Protein AF-A0A662VEW0-F1 (afdb_monomer_lite)

pLDDT: mean 84.04, std 13.25, range [38.0, 97.88]

Radius of gyration: 22.39 Å; chains: 1; bounding box: 62×32×68 Å

Foldseek 3Di:
DALVLLVLLLLLLVLLLVLLVLVLVLVVVLVVLVVVLVVVLVVQCVPVPPDLQSNLVSVLVSLCVSLVSVLVSLVSSLVSNLSNLVSVCVSPVVSVVLNVLSNPLSVVLSVLSVLLSVLLSQLSSQCSVLVPVVVPDDDDPVSVVVNCVSNVSNVSSVVSNLVSLVSVLVSLVSVLVVQCVLCVVLVQVLSNVLSVLLNVLSCCCSVVVVVPDPPPCVVVSVVSNSSSSVSNSVSSVSSSVSSNVCSVVVHD

Sequence (252 aa):
MDSSSSILLVNSLRNLRRAVLVELLAIPIIIVAVIVVMVALFFQLFTRGMNIDVLASSIMNMIIILGGLAIAILILYYIYMSKGWKGMCSERTEYCTVRTVFTYLMPIHIIFTILALIFISMGISQFIKELMPWLTKELSTEDIIKLFSKIAPLLTGAILLFIGAILGVIVEVFVFVGFYRISTLYNIDVLKVGAILKLITEFIGRGVGFIGAMQFASIGVAILYIVALILIYLGLGNSMKKAAEIGAAGGI

Structure (mmCIF, N/CA/C/O backbone):
data_AF-A0A662VEW0-F1
#
_entry.id   AF-A0A662VEW0-F1
#
loop_
_atom_site.group_PDB
_atom_site.id
_atom_site.type_symbol
_atom_site.label_atom_id
_atom_site.label_alt_id
_atom_site.label_comp_id
_atom_site.label_asym_id
_atom_site.label_entity_id
_atom_site.label_seq_id
_atom_site.pdbx_PDB_ins_code
_atom_site.Cartn_x
_atom_site.Cartn_y
_atom_site.Cartn_z
_atom_site.occupancy
_atom_site.B_iso_or_equiv
_atom_site.auth_seq_id
_atom_site.auth_comp_id
_atom_site.auth_asym_id
_atom_site.auth_atom_id
_atom_site.pdbx_PDB_model_num
ATOM 1 N N . MET A 1 1 ? -17.708 6.442 29.072 1.00 54.16 1 MET A N 1
ATOM 2 C CA . MET A 1 1 ? -17.044 6.900 27.818 1.00 54.16 1 MET A CA 1
ATOM 3 C C . MET A 1 1 ? -17.882 8.058 27.286 1.00 54.16 1 MET A C 1
ATOM 5 O O . MET A 1 1 ? -19.029 7.813 26.943 1.00 54.16 1 MET A O 1
ATOM 9 N N . ASP A 1 2 ? -17.386 9.299 27.284 1.00 55.09 2 ASP A N 1
ATOM 10 C CA . ASP A 1 2 ? -18.203 10.466 26.897 1.00 55.09 2 ASP A CA 1
ATOM 11 C C . ASP A 1 2 ? -18.569 10.454 25.405 1.00 55.09 2 ASP A C 1
ATOM 13 O O . ASP A 1 2 ? -17.834 9.916 24.573 1.00 55.09 2 ASP A O 1
ATOM 17 N N . SER A 1 3 ? -19.686 11.087 25.039 1.00 60.22 3 SER A N 1
ATOM 18 C CA . SER A 1 3 ? -20.200 11.139 23.659 1.00 60.22 3 SER A CA 1
ATOM 19 C C . SER A 1 3 ? -19.161 11.627 22.632 1.00 60.22 3 SER A C 1
ATOM 21 O O . SER A 1 3 ? -19.126 11.131 21.503 1.00 60.22 3 SER A O 1
ATOM 23 N N . SER A 1 4 ? -18.245 12.514 23.032 1.00 65.25 4 SER A N 1
ATOM 24 C CA . SER A 1 4 ? -17.120 13.006 22.224 1.00 65.25 4 SER A CA 1
ATOM 25 C C . SER A 1 4 ? -16.118 11.909 21.826 1.00 65.25 4 SER A C 1
ATOM 27 O O . SER A 1 4 ? -15.679 11.878 20.672 1.00 65.25 4 SER A O 1
ATOM 29 N N . SER A 1 5 ? -15.819 10.971 22.732 1.00 71.00 5 SER A N 1
ATOM 30 C CA . SER A 1 5 ? -14.916 9.831 22.490 1.00 71.00 5 SER A CA 1
ATOM 31 C C . SER A 1 5 ? -15.466 8.893 21.411 1.00 71.00 5 SER A C 1
ATOM 33 O O . SER A 1 5 ? -14.753 8.458 20.505 1.00 71.00 5 SER A O 1
ATOM 35 N N . SER A 1 6 ? -16.782 8.654 21.432 1.00 75.69 6 SER A N 1
ATOM 36 C CA . SER A 1 6 ? -17.450 7.781 20.464 1.00 75.69 6 SER A CA 1
ATOM 37 C C . SER A 1 6 ? -17.412 8.357 19.044 1.00 75.69 6 SER A C 1
ATOM 39 O O . SER A 1 6 ? -17.138 7.639 18.080 1.00 75.69 6 SER A O 1
ATOM 41 N N . ILE A 1 7 ? -17.588 9.677 18.910 1.00 83.69 7 ILE A N 1
ATOM 42 C CA . ILE A 1 7 ? -17.516 10.387 17.628 1.00 83.69 7 ILE A CA 1
ATOM 43 C C . ILE A 1 7 ? -16.100 10.302 17.053 1.00 83.69 7 ILE A C 1
ATOM 45 O O . ILE A 1 7 ? -15.922 10.051 15.855 1.00 83.69 7 ILE A O 1
ATOM 49 N N . LEU A 1 8 ? -15.081 10.487 17.895 1.00 86.56 8 LEU A N 1
ATOM 50 C CA . LEU A 1 8 ? -13.687 10.421 17.471 1.00 86.56 8 LEU A CA 1
ATOM 51 C C . LEU A 1 8 ? -13.312 9.009 17.005 1.00 86.56 8 LEU A C 1
ATOM 53 O O . LEU A 1 8 ? -12.684 8.849 15.953 1.00 86.56 8 LEU A O 1
ATOM 57 N N . LEU A 1 9 ? -13.776 7.982 17.714 1.00 88.81 9 LEU A N 1
ATOM 58 C CA . LEU A 1 9 ? -13.530 6.584 17.373 1.00 88.81 9 LEU A CA 1
ATOM 59 C C . LEU A 1 9 ? -14.217 6.189 16.052 1.00 88.81 9 LEU A C 1
ATOM 61 O O . LEU A 1 9 ? -13.577 5.632 15.156 1.00 88.81 9 LEU A O 1
ATOM 65 N N . VAL A 1 10 ? -15.480 6.576 15.850 1.00 92.06 10 VAL A N 1
ATOM 66 C CA . VAL A 1 10 ? -16.199 6.350 14.580 1.00 92.06 10 VAL A CA 1
ATOM 67 C C . VAL A 1 10 ? -15.507 7.053 13.408 1.00 92.06 10 VAL A C 1
ATOM 69 O O . VAL A 1 10 ? -15.364 6.466 12.332 1.00 92.06 10 VAL A O 1
ATOM 72 N N . ASN A 1 11 ? -15.038 8.289 13.595 1.00 94.00 11 ASN A N 1
ATOM 73 C CA . ASN A 1 11 ? -14.290 9.015 12.565 1.00 94.00 11 ASN A CA 1
ATOM 74 C C . ASN A 1 11 ? -12.935 8.360 12.256 1.00 94.00 11 ASN A C 1
ATOM 76 O O . ASN A 1 11 ? -12.516 8.319 11.097 1.00 94.00 11 ASN A O 1
ATOM 80 N N . SER A 1 12 ? -12.272 7.806 13.268 1.00 95.25 12 SER A N 1
ATOM 81 C CA . SER A 1 12 ? -11.010 7.074 13.120 1.00 95.25 12 SER A CA 1
ATOM 82 C C . SER A 1 12 ? -11.197 5.810 12.287 1.00 95.25 12 SER A C 1
ATOM 84 O O . SER A 1 12 ? -10.523 5.630 11.271 1.00 95.25 12 SER A O 1
ATOM 86 N N . LEU A 1 13 ? -12.191 4.991 12.637 1.00 96.38 13 LEU A N 1
ATOM 87 C CA . LEU A 1 13 ? -12.564 3.794 11.883 1.00 96.38 13 LEU A CA 1
ATOM 88 C C . LEU A 1 13 ? -13.011 4.131 10.454 1.00 96.38 13 LEU A C 1
ATOM 90 O O . LEU A 1 13 ? -12.663 3.422 9.511 1.00 96.38 13 LEU A O 1
ATOM 94 N N . ARG A 1 14 ? -13.719 5.251 10.261 1.00 97.38 14 ARG A N 1
ATOM 95 C CA . ARG A 1 14 ? -14.094 5.751 8.930 1.00 97.38 14 ARG A CA 1
ATOM 96 C C . ARG A 1 14 ? -12.869 6.080 8.079 1.00 97.38 14 ARG A C 1
ATOM 98 O O . ARG A 1 14 ? -12.868 5.771 6.890 1.00 97.38 14 ARG A O 1
ATOM 105 N N . ASN A 1 15 ? -11.840 6.696 8.658 1.00 97.50 15 ASN A N 1
ATOM 106 C CA . ASN A 1 15 ? -10.597 6.988 7.944 1.00 97.50 15 ASN A CA 1
ATOM 107 C C . ASN A 1 15 ? -9.836 5.706 7.586 1.00 97.50 15 ASN A C 1
ATOM 109 O O . ASN A 1 15 ? -9.429 5.569 6.437 1.00 97.50 15 ASN A O 1
ATOM 113 N N . LEU A 1 16 ? -9.740 4.734 8.501 1.00 97.31 16 LEU A N 1
ATOM 114 C CA . LEU A 1 16 ? -9.168 3.415 8.189 1.00 97.31 16 LEU A CA 1
ATOM 115 C C . LEU A 1 16 ? -9.938 2.727 7.053 1.00 97.31 16 LEU A C 1
ATOM 117 O O . LEU A 1 16 ? -9.347 2.219 6.106 1.00 97.31 16 LEU A O 1
ATOM 121 N N . ARG A 1 17 ? -11.273 2.790 7.082 1.00 97.44 17 ARG A N 1
ATOM 122 C CA . ARG A 1 17 ? -12.124 2.225 6.028 1.00 97.44 17 ARG A CA 1
ATOM 123 C C . ARG A 1 17 ? -11.916 2.918 4.678 1.00 97.44 17 ARG A C 1
ATOM 125 O O . ARG A 1 17 ? -11.932 2.254 3.646 1.00 97.44 17 ARG A O 1
ATOM 132 N N . ARG A 1 18 ? -11.708 4.239 4.668 1.00 97.75 18 ARG A N 1
ATOM 133 C CA . ARG A 1 18 ? -11.358 4.997 3.454 1.00 97.75 18 ARG A CA 1
ATOM 134 C C . ARG A 1 18 ? -9.985 4.610 2.916 1.00 97.75 18 ARG A C 1
ATOM 136 O O . ARG A 1 18 ? -9.852 4.502 1.706 1.00 97.75 18 ARG A O 1
ATOM 143 N N . ALA A 1 19 ? -9.002 4.363 3.779 1.00 96.56 19 ALA A N 1
ATOM 144 C CA . ALA A 1 19 ? -7.696 3.880 3.340 1.00 96.56 19 ALA A CA 1
ATOM 145 C C . ALA A 1 19 ? -7.798 2.526 2.626 1.00 96.56 19 ALA A C 1
ATOM 147 O O . ALA A 1 19 ? -7.299 2.384 1.515 1.00 96.56 19 ALA A O 1
ATOM 148 N N . VAL A 1 20 ? -8.523 1.573 3.217 1.00 96.56 20 VAL A N 1
ATOM 149 C CA . VAL A 1 20 ? -8.762 0.252 2.609 1.00 96.56 20 VAL A CA 1
ATOM 150 C C . VAL A 1 20 ? -9.522 0.380 1.287 1.00 96.56 20 VAL A C 1
ATOM 152 O O . VAL A 1 20 ? -9.243 -0.343 0.340 1.00 96.56 20 VAL A O 1
ATOM 155 N N . LEU A 1 21 ? -10.453 1.336 1.180 1.00 96.38 21 LEU A N 1
ATOM 156 C CA . LEU A 1 21 ? -11.132 1.625 -0.085 1.00 96.38 21 LEU A CA 1
ATOM 157 C C . LEU A 1 21 ? -10.174 2.173 -1.152 1.00 96.38 21 LEU A C 1
ATOM 159 O O . LEU A 1 21 ? -10.289 1.786 -2.308 1.00 96.38 21 LEU A O 1
ATOM 163 N N . VAL A 1 22 ? -9.240 3.056 -0.783 1.00 95.44 22 VAL A N 1
ATOM 164 C CA . VAL A 1 22 ? -8.199 3.550 -1.703 1.00 95.44 22 VAL A CA 1
ATOM 165 C C . VAL A 1 22 ? -7.350 2.387 -2.216 1.00 95.44 22 VAL A C 1
ATOM 167 O O . VAL A 1 22 ? -7.128 2.289 -3.418 1.00 95.44 22 VAL A O 1
ATOM 170 N N . GLU A 1 23 ? -6.935 1.483 -1.329 1.00 91.62 23 GLU A N 1
ATOM 171 C CA . GLU A 1 23 ? -6.165 0.281 -1.675 1.00 91.62 23 GLU A CA 1
ATOM 172 C C . GLU A 1 23 ? -6.964 -0.668 -2.590 1.00 91.62 23 GLU A C 1
ATOM 174 O O . GLU A 1 23 ? -6.451 -1.142 -3.600 1.00 91.62 23 GLU A O 1
ATOM 179 N N . LEU A 1 24 ? -8.256 -0.867 -2.312 1.00 91.75 24 LEU A N 1
ATOM 180 C CA . LEU A 1 24 ? -9.150 -1.682 -3.139 1.00 91.75 24 LEU A CA 1
ATOM 181 C C . LEU A 1 24 ? -9.355 -1.086 -4.540 1.00 91.75 24 LEU A C 1
ATOM 183 O O . LEU A 1 24 ? -9.330 -1.813 -5.531 1.00 91.75 24 LEU A O 1
ATOM 187 N N . LEU A 1 25 ? -9.548 0.234 -4.635 1.00 90.94 25 LEU A N 1
ATOM 188 C CA . LEU A 1 25 ? -9.721 0.941 -5.908 1.00 90.94 25 LEU A CA 1
ATOM 189 C C . LEU A 1 25 ? -8.415 1.057 -6.701 1.00 90.94 25 LEU A C 1
ATOM 191 O O . LEU A 1 25 ? -8.462 1.191 -7.923 1.00 90.94 25 LEU A O 1
ATOM 195 N N . ALA A 1 26 ? -7.258 0.966 -6.042 1.00 86.56 26 ALA A N 1
ATOM 196 C CA . ALA A 1 26 ? -5.962 0.985 -6.709 1.00 86.56 26 ALA A CA 1
ATOM 197 C C . ALA A 1 26 ? -5.836 -0.129 -7.752 1.00 86.56 26 ALA A C 1
ATOM 199 O O . ALA A 1 26 ? -5.284 0.095 -8.823 1.00 86.56 26 ALA A O 1
ATOM 200 N N . ILE A 1 27 ? -6.389 -1.310 -7.467 1.00 84.62 27 ILE A N 1
ATOM 201 C CA . ILE A 1 27 ? -6.287 -2.492 -8.328 1.00 84.62 27 ILE A CA 1
ATOM 202 C C . ILE A 1 27 ? -6.907 -2.239 -9.715 1.00 84.62 27 ILE A C 1
ATOM 204 O O . ILE A 1 27 ? -6.170 -2.302 -10.702 1.00 84.62 27 ILE A O 1
ATOM 208 N N . PRO A 1 28 ? -8.209 -1.904 -9.848 1.00 83.62 28 PRO A N 1
ATOM 209 C CA . PRO A 1 28 ? -8.792 -1.611 -11.155 1.00 83.62 28 PRO A CA 1
ATOM 210 C C . PRO A 1 28 ? -8.170 -0.372 -11.812 1.00 83.62 28 PRO A C 1
ATOM 212 O O . PRO A 1 28 ? -7.989 -0.371 -13.026 1.00 83.62 28 PRO A O 1
ATOM 215 N N . ILE A 1 29 ? -7.790 0.653 -11.037 1.00 84.56 29 ILE A N 1
ATOM 216 C CA . ILE A 1 29 ? -7.127 1.855 -11.570 1.00 84.56 29 ILE A CA 1
ATOM 217 C C . ILE A 1 29 ? -5.795 1.495 -12.243 1.00 84.56 29 ILE A C 1
ATOM 219 O O . ILE A 1 29 ? -5.538 1.928 -13.365 1.00 84.56 29 ILE A O 1
ATOM 223 N N . ILE A 1 30 ? -4.966 0.675 -11.591 1.00 79.50 30 ILE A N 1
ATOM 224 C CA . ILE A 1 30 ? -3.675 0.233 -12.128 1.00 79.50 30 ILE A CA 1
ATOM 225 C C . ILE A 1 30 ? -3.881 -0.669 -13.347 1.00 79.50 30 ILE A C 1
ATOM 227 O O . ILE A 1 30 ? -3.180 -0.490 -14.338 1.00 79.50 30 ILE A O 1
ATOM 231 N N . ILE A 1 31 ? -4.854 -1.588 -13.324 1.00 83.38 31 ILE A N 1
ATOM 232 C CA . ILE A 1 31 ? -5.163 -2.446 -14.482 1.00 83.38 31 ILE A CA 1
ATOM 233 C C . ILE A 1 31 ? -5.529 -1.593 -15.701 1.00 83.38 31 ILE A C 1
ATOM 235 O O . ILE A 1 31 ? -4.957 -1.779 -16.775 1.00 83.38 31 ILE A O 1
ATOM 239 N N . VAL A 1 32 ? -6.435 -0.624 -15.537 1.00 84.25 32 VAL A N 1
ATOM 240 C CA . VAL A 1 32 ? -6.825 0.286 -16.623 1.00 84.25 32 VAL A CA 1
ATOM 241 C C . VAL A 1 32 ? -5.628 1.105 -17.098 1.00 84.25 32 VAL A C 1
ATOM 243 O O . VAL A 1 32 ? -5.408 1.206 -18.303 1.00 84.25 32 VAL A O 1
ATOM 246 N N . ALA A 1 33 ? -4.817 1.639 -16.182 1.00 84.25 33 ALA A N 1
ATOM 247 C CA . ALA A 1 33 ? -3.622 2.395 -16.539 1.00 84.25 33 ALA A CA 1
ATOM 248 C C . ALA A 1 33 ? -2.627 1.547 -17.347 1.00 84.25 33 ALA A C 1
ATOM 250 O O . ALA A 1 33 ? -2.121 2.010 -18.366 1.00 84.25 33 ALA A O 1
ATOM 251 N N . VAL A 1 34 ? -2.389 0.293 -16.950 1.00 80.38 34 VAL A N 1
ATOM 252 C CA . VAL A 1 34 ? -1.528 -0.639 -17.692 1.00 80.38 34 VAL A CA 1
ATOM 253 C C . VAL A 1 34 ? -2.089 -0.900 -19.087 1.00 80.38 34 VAL A C 1
ATOM 255 O O . VAL A 1 34 ? -1.337 -0.805 -20.050 1.00 80.38 34 VAL A O 1
ATOM 258 N N . ILE A 1 35 ? -3.391 -1.171 -19.226 1.00 84.00 35 ILE A N 1
ATOM 259 C CA . ILE A 1 35 ? -4.024 -1.390 -20.538 1.00 84.00 35 ILE A CA 1
ATOM 260 C C . ILE A 1 35 ? -3.857 -0.155 -21.430 1.00 84.00 35 ILE A C 1
ATOM 262 O O . ILE A 1 35 ? -3.404 -0.280 -22.566 1.00 84.00 35 ILE A O 1
ATOM 266 N N . VAL A 1 36 ? -4.171 1.038 -20.915 1.00 84.75 36 VAL A N 1
ATOM 267 C CA . VAL A 1 36 ? -4.042 2.301 -21.659 1.00 84.75 36 VAL A CA 1
ATOM 268 C C . VAL A 1 36 ? -2.601 2.522 -22.106 1.00 84.75 36 VAL A C 1
ATOM 270 O O . VAL A 1 36 ? -2.365 2.854 -23.266 1.00 84.75 36 VAL A O 1
ATOM 273 N N . VAL A 1 37 ? -1.632 2.298 -21.216 1.00 82.69 37 VAL A N 1
ATOM 274 C CA . VAL A 1 37 ? -0.216 2.462 -21.547 1.00 82.69 37 VAL A CA 1
ATOM 275 C C . VAL A 1 37 ? 0.241 1.420 -22.568 1.00 82.69 37 VAL A C 1
ATOM 277 O O . VAL A 1 37 ? 0.905 1.789 -23.529 1.00 82.69 37 VAL A O 1
ATOM 280 N N . MET A 1 38 ? -0.154 0.152 -22.442 1.00 82.38 38 MET A N 1
ATOM 281 C CA . MET A 1 38 ? 0.190 -0.891 -23.419 1.00 82.38 38 MET A CA 1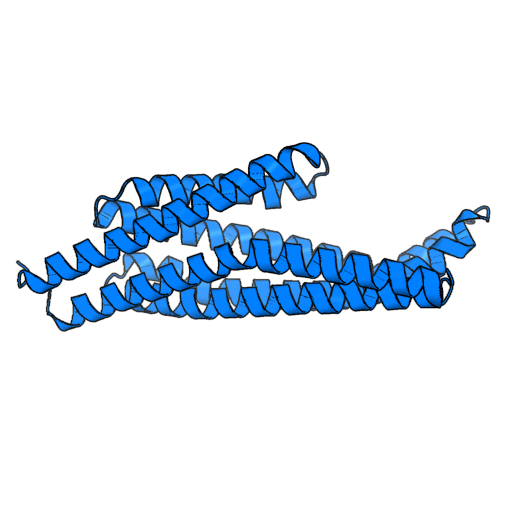
ATOM 282 C C . MET A 1 38 ? -0.389 -0.599 -24.807 1.00 82.38 38 MET A C 1
ATOM 284 O O . MET A 1 38 ? 0.305 -0.749 -25.811 1.00 82.38 38 MET A O 1
ATOM 288 N N . VAL A 1 39 ? -1.636 -0.129 -24.876 1.00 86.12 39 VAL A N 1
ATOM 289 C CA . VAL A 1 39 ? -2.263 0.289 -26.137 1.00 86.12 39 VAL A CA 1
ATOM 290 C C . VAL A 1 39 ? -1.529 1.496 -26.725 1.00 86.12 39 VAL A C 1
ATOM 292 O O . VAL A 1 39 ? -1.212 1.499 -27.914 1.00 86.12 39 VAL A O 1
ATOM 295 N N . ALA A 1 40 ? -1.192 2.495 -25.904 1.00 82.94 40 ALA A N 1
ATOM 296 C CA . ALA A 1 40 ? -0.423 3.658 -26.343 1.00 82.94 40 ALA A CA 1
ATOM 297 C C . ALA A 1 40 ? 0.967 3.265 -26.874 1.00 82.94 40 ALA A C 1
ATOM 299 O O . ALA A 1 40 ? 1.376 3.755 -27.925 1.00 82.94 40 ALA A O 1
ATOM 300 N N . LEU A 1 41 ? 1.658 2.337 -26.202 1.00 81.62 41 LEU A N 1
ATOM 301 C CA . LEU A 1 41 ? 2.932 1.777 -26.653 1.00 81.62 41 LEU A CA 1
ATOM 302 C C . LEU A 1 41 ? 2.794 1.083 -28.009 1.00 81.62 41 LEU A C 1
ATOM 304 O O . LEU A 1 41 ? 3.593 1.341 -28.907 1.00 81.62 41 LEU A O 1
ATOM 308 N N . PHE A 1 42 ? 1.768 0.247 -28.179 1.00 82.25 42 PHE A N 1
ATOM 309 C CA . PHE A 1 42 ? 1.502 -0.435 -29.442 1.00 82.25 42 PHE A CA 1
ATOM 310 C C . PHE A 1 42 ? 1.303 0.562 -30.594 1.00 82.25 42 PHE A C 1
ATOM 312 O O . PHE A 1 42 ? 1.982 0.465 -31.617 1.00 82.25 42 PHE A O 1
ATOM 319 N N . PHE A 1 43 ? 0.448 1.575 -30.412 1.00 81.69 43 PHE A N 1
ATOM 320 C CA . PHE A 1 43 ? 0.238 2.618 -31.422 1.00 81.69 43 PHE A CA 1
ATOM 321 C C . PHE A 1 43 ? 1.501 3.439 -31.691 1.00 81.69 43 PHE A C 1
ATOM 323 O O . PHE A 1 43 ? 1.783 3.774 -32.842 1.00 81.69 43 PHE A O 1
ATOM 330 N N . GLN A 1 44 ? 2.282 3.760 -30.661 1.00 79.81 44 GLN A N 1
ATOM 331 C CA . GLN A 1 44 ? 3.514 4.530 -30.812 1.00 79.81 44 GLN A CA 1
ATOM 332 C C . GLN A 1 44 ? 4.575 3.756 -31.606 1.00 79.81 44 GLN A C 1
ATOM 334 O O . GLN A 1 44 ? 5.208 4.335 -32.488 1.00 79.81 44 GLN A O 1
ATOM 339 N N . LEU A 1 45 ? 4.732 2.455 -31.347 1.00 79.25 45 LEU A N 1
ATOM 340 C CA . LEU A 1 45 ? 5.649 1.586 -32.092 1.00 79.25 45 LEU A CA 1
ATOM 341 C C . LEU A 1 45 ? 5.174 1.344 -33.531 1.00 79.25 45 LEU A C 1
ATOM 343 O O . LEU A 1 45 ? 5.994 1.320 -34.446 1.00 79.25 45 LEU A O 1
ATOM 347 N N . PHE A 1 46 ? 3.861 1.226 -33.747 1.00 80.62 46 PHE A N 1
ATOM 348 C CA . PHE A 1 46 ? 3.280 1.065 -35.080 1.00 80.62 46 PHE A CA 1
ATOM 349 C C . PHE A 1 46 ? 3.421 2.330 -35.943 1.00 80.62 46 PHE A C 1
ATOM 351 O O . PHE A 1 46 ? 3.748 2.244 -37.122 1.00 80.62 46 PHE A O 1
ATOM 358 N N . THR A 1 47 ? 3.209 3.516 -35.362 1.00 79.06 47 THR A N 1
ATOM 359 C CA . THR A 1 47 ? 3.212 4.795 -36.101 1.00 79.06 47 THR A CA 1
ATOM 360 C C . THR A 1 47 ? 4.601 5.394 -36.302 1.00 79.06 47 THR A C 1
ATOM 362 O O . THR A 1 47 ? 4.852 6.002 -37.339 1.00 79.06 47 THR A O 1
ATOM 365 N N . ARG A 1 48 ? 5.509 5.255 -35.327 1.00 74.75 48 ARG A N 1
ATOM 366 C CA . ARG A 1 48 ? 6.864 5.842 -35.380 1.00 74.75 48 ARG A CA 1
ATOM 367 C C . ARG A 1 48 ? 7.952 4.839 -35.776 1.00 74.75 48 ARG A C 1
ATOM 369 O O . ARG A 1 48 ? 9.110 5.231 -35.902 1.00 74.75 48 ARG A O 1
ATOM 376 N N . GLY A 1 49 ? 7.585 3.572 -35.974 1.00 71.50 49 GLY A N 1
ATOM 377 C CA . GLY A 1 49 ? 8.511 2.466 -36.203 1.00 71.50 49 GLY A CA 1
ATOM 378 C C . GLY A 1 49 ? 9.233 2.014 -34.927 1.00 71.50 49 GLY A C 1
ATOM 379 O O . GLY A 1 49 ? 9.343 2.750 -33.943 1.00 71.50 49 GLY A O 1
ATOM 380 N N . MET A 1 50 ? 9.760 0.786 -34.939 1.00 70.62 50 MET A N 1
ATOM 381 C CA . MET A 1 50 ? 10.578 0.251 -33.843 1.00 70.62 50 MET A CA 1
ATOM 382 C C . MET A 1 50 ? 12.004 0.816 -33.893 1.00 70.62 50 MET A C 1
ATOM 384 O O . MET A 1 50 ? 12.948 0.129 -34.273 1.00 70.62 50 MET A O 1
ATOM 388 N N . ASN A 1 51 ? 12.169 2.081 -33.513 1.00 80.88 51 ASN A N 1
ATOM 389 C CA . ASN A 1 51 ? 13.484 2.641 -33.210 1.00 80.88 51 ASN A CA 1
ATOM 390 C C . ASN A 1 51 ? 13.806 2.420 -31.719 1.00 80.88 51 ASN A C 1
ATOM 392 O O . ASN A 1 51 ? 12.955 2.641 -30.856 1.00 80.88 51 ASN A O 1
ATOM 396 N N . ILE A 1 52 ? 15.044 2.020 -31.421 1.00 75.00 52 ILE A N 1
ATOM 397 C CA . ILE A 1 52 ? 15.606 1.847 -30.073 1.00 75.00 52 ILE A CA 1
ATOM 398 C C . ILE A 1 52 ? 15.356 3.071 -29.186 1.00 75.00 52 ILE A C 1
ATOM 400 O O . ILE A 1 52 ? 14.940 2.919 -28.038 1.00 75.00 52 ILE A O 1
ATOM 404 N N . ASP A 1 53 ? 15.546 4.282 -29.715 1.00 79.56 53 ASP A N 1
ATOM 405 C CA . ASP A 1 53 ? 15.323 5.517 -28.957 1.00 79.56 53 ASP A CA 1
ATOM 406 C C . ASP A 1 53 ? 13.841 5.741 -28.636 1.00 79.56 53 ASP A C 1
ATOM 408 O O . ASP A 1 53 ? 13.494 6.174 -27.533 1.00 79.56 53 ASP A O 1
ATOM 412 N N . VAL A 1 54 ? 12.954 5.396 -29.577 1.00 80.25 54 VAL A N 1
ATOM 413 C CA . VAL A 1 54 ? 11.501 5.471 -29.378 1.00 80.25 54 VAL A CA 1
ATOM 414 C C . VAL A 1 54 ? 11.074 4.447 -28.332 1.00 80.25 54 VAL A C 1
ATOM 416 O O . VAL A 1 54 ? 10.333 4.802 -27.418 1.00 80.25 54 VAL A O 1
ATOM 419 N N . LEU A 1 55 ? 11.574 3.211 -28.394 1.00 77.94 55 LEU A N 1
ATOM 420 C CA . LEU A 1 55 ? 11.265 2.170 -27.414 1.00 77.94 55 LEU A CA 1
ATOM 421 C C . LEU A 1 55 ? 11.763 2.545 -26.008 1.00 77.94 55 LEU A C 1
ATOM 423 O O . LEU A 1 55 ? 10.988 2.480 -25.053 1.00 77.94 55 LEU A O 1
ATOM 427 N N . ALA A 1 56 ? 13.014 3.001 -25.881 1.00 77.56 56 ALA A N 1
ATOM 428 C CA . ALA A 1 56 ? 13.603 3.410 -24.606 1.00 77.56 56 ALA A CA 1
ATOM 429 C C . ALA A 1 56 ? 12.834 4.572 -23.959 1.00 77.56 56 ALA A C 1
ATOM 431 O O . ALA A 1 56 ? 12.479 4.507 -22.781 1.00 77.56 56 ALA A O 1
ATOM 432 N N . SER A 1 57 ? 12.513 5.611 -24.740 1.00 81.44 57 SER A N 1
ATOM 433 C CA . SER A 1 57 ? 11.714 6.744 -24.262 1.00 81.44 57 SER A CA 1
ATOM 434 C C . SER A 1 57 ? 10.310 6.312 -23.828 1.00 81.44 57 SER A C 1
ATOM 436 O O . SER A 1 57 ? 9.812 6.771 -22.800 1.00 81.44 57 SER A O 1
ATOM 438 N N . SER A 1 58 ? 9.683 5.400 -24.571 1.00 81.88 58 SER A N 1
ATOM 439 C CA . SER A 1 58 ? 8.314 4.966 -24.288 1.00 81.88 58 SER A CA 1
ATOM 440 C C . SER A 1 58 ? 8.225 4.110 -23.022 1.00 81.88 58 SER A C 1
ATOM 442 O O . SER A 1 58 ? 7.339 4.325 -22.197 1.00 81.88 58 SER A O 1
ATOM 444 N N . ILE A 1 59 ? 9.179 3.194 -22.817 1.00 80.69 59 ILE A N 1
ATOM 445 C CA . ILE A 1 59 ? 9.263 2.388 -21.591 1.00 80.69 59 ILE A CA 1
ATOM 446 C C . ILE A 1 59 ? 9.556 3.282 -20.378 1.00 80.69 59 ILE A C 1
ATOM 448 O O . ILE A 1 59 ? 8.921 3.128 -19.335 1.00 80.69 59 ILE A O 1
ATOM 452 N N . MET A 1 60 ? 10.456 4.262 -20.510 1.00 83.06 60 MET A N 1
ATOM 453 C CA . MET A 1 60 ? 10.727 5.227 -19.439 1.00 83.06 60 MET A CA 1
ATOM 454 C C . MET A 1 60 ? 9.464 6.014 -19.056 1.00 83.06 60 MET A C 1
ATOM 456 O O . MET A 1 60 ? 9.131 6.112 -17.876 1.00 83.06 60 MET A O 1
ATOM 460 N N . ASN A 1 61 ? 8.716 6.514 -20.044 1.00 82.69 61 ASN A N 1
ATOM 461 C CA . ASN A 1 61 ? 7.460 7.227 -19.802 1.00 82.69 61 ASN A CA 1
ATOM 462 C C . ASN A 1 61 ? 6.414 6.337 -19.118 1.00 82.69 61 ASN A C 1
ATOM 464 O O . ASN A 1 61 ? 5.736 6.791 -18.200 1.00 82.69 61 ASN A O 1
ATOM 468 N N . MET A 1 62 ? 6.313 5.065 -19.515 1.00 82.81 62 MET A N 1
ATOM 469 C CA . MET A 1 62 ? 5.438 4.090 -18.860 1.00 82.81 62 MET A CA 1
ATOM 470 C C . MET A 1 62 ? 5.774 3.939 -17.374 1.00 82.81 62 MET A C 1
ATOM 472 O O . MET A 1 62 ? 4.873 4.004 -16.537 1.00 82.81 62 MET A O 1
ATOM 476 N N . ILE A 1 63 ? 7.055 3.766 -17.039 1.00 82.81 63 ILE A N 1
ATOM 477 C CA . ILE A 1 63 ? 7.503 3.610 -15.649 1.00 82.81 63 ILE A CA 1
ATOM 478 C C . ILE A 1 63 ? 7.176 4.863 -14.840 1.00 82.81 63 ILE A C 1
ATOM 480 O O . ILE A 1 63 ? 6.661 4.751 -13.731 1.00 82.81 63 ILE A O 1
ATOM 484 N N . ILE A 1 64 ? 7.417 6.051 -15.398 1.00 84.75 64 ILE A N 1
ATOM 485 C CA . ILE A 1 64 ? 7.134 7.320 -14.721 1.00 84.75 64 ILE A CA 1
ATOM 486 C C . ILE A 1 64 ? 5.631 7.490 -14.478 1.00 84.75 64 ILE A C 1
ATOM 488 O O . ILE A 1 64 ? 5.234 7.839 -13.368 1.00 84.75 64 ILE A O 1
ATOM 492 N N . ILE A 1 65 ? 4.785 7.222 -15.478 1.00 85.62 65 ILE A N 1
ATOM 493 C CA . ILE A 1 65 ? 3.327 7.381 -15.361 1.00 85.62 65 ILE A CA 1
ATOM 494 C C . ILE A 1 65 ? 2.753 6.378 -14.355 1.00 85.62 65 ILE A C 1
ATOM 496 O O . ILE A 1 65 ? 2.056 6.775 -13.419 1.00 85.62 65 ILE A O 1
ATOM 500 N N . LEU A 1 66 ? 3.057 5.086 -14.516 1.00 85.94 66 LEU A N 1
ATOM 501 C CA . LEU A 1 66 ? 2.545 4.040 -13.625 1.00 85.94 66 LEU A CA 1
ATOM 502 C C . LEU A 1 66 ? 3.109 4.185 -12.210 1.00 85.94 66 LEU A C 1
ATOM 504 O O . LEU A 1 66 ? 2.373 4.053 -11.233 1.00 85.94 66 LEU A O 1
ATOM 508 N N . GLY A 1 67 ? 4.395 4.514 -12.096 1.00 85.69 67 GLY A N 1
ATOM 509 C CA . GLY A 1 67 ? 5.058 4.778 -10.828 1.00 85.69 67 GLY A CA 1
ATOM 510 C C . GLY A 1 67 ? 4.488 5.991 -10.106 1.00 85.69 67 GLY A C 1
ATOM 511 O O . GLY A 1 67 ? 4.167 5.905 -8.924 1.00 85.69 67 GLY A O 1
ATOM 512 N N . GLY A 1 68 ? 4.300 7.104 -10.818 1.00 87.94 68 GLY A N 1
ATOM 513 C CA . GLY A 1 68 ? 3.693 8.318 -10.277 1.00 87.94 68 GLY A CA 1
ATOM 514 C C . GLY A 1 68 ? 2.268 8.082 -9.776 1.00 87.94 68 GLY A C 1
ATOM 515 O O . GLY A 1 68 ? 1.923 8.515 -8.676 1.00 87.94 68 GLY A O 1
ATOM 516 N N . LEU A 1 69 ? 1.462 7.327 -10.530 1.00 90.12 69 LEU A N 1
ATOM 517 C CA . LEU A 1 69 ? 0.119 6.921 -10.113 1.00 90.12 69 LEU A CA 1
ATOM 518 C C . LEU A 1 69 ? 0.152 6.044 -8.851 1.00 90.12 69 LEU A C 1
ATOM 520 O O . LEU A 1 69 ? -0.599 6.299 -7.908 1.00 90.12 69 LEU A O 1
ATOM 524 N N . ALA A 1 70 ? 1.046 5.053 -8.803 1.00 87.06 70 ALA A N 1
ATOM 525 C CA . ALA A 1 70 ? 1.217 4.196 -7.633 1.00 87.06 70 ALA A CA 1
ATOM 526 C C . ALA A 1 70 ? 1.631 5.004 -6.390 1.00 87.06 70 ALA A C 1
ATOM 528 O O . ALA A 1 70 ? 1.056 4.818 -5.318 1.00 87.06 70 ALA A O 1
ATOM 529 N N . ILE A 1 71 ? 2.562 5.956 -6.533 1.00 90.94 71 ILE A N 1
ATOM 530 C CA . ILE A 1 71 ? 2.991 6.856 -5.451 1.00 90.94 71 ILE A CA 1
ATOM 531 C C . ILE A 1 71 ? 1.828 7.735 -4.973 1.00 90.94 71 ILE A C 1
ATOM 533 O O . ILE A 1 71 ? 1.631 7.880 -3.767 1.00 90.94 71 ILE A O 1
ATOM 537 N N . ALA A 1 72 ? 1.026 8.294 -5.883 1.00 92.31 72 ALA A N 1
ATOM 538 C CA . ALA A 1 72 ? -0.125 9.118 -5.516 1.00 92.31 72 ALA A CA 1
ATOM 539 C C . ALA A 1 72 ? -1.156 8.330 -4.688 1.00 92.31 72 ALA A C 1
ATOM 541 O O . ALA A 1 72 ? -1.619 8.805 -3.647 1.00 92.31 72 ALA A O 1
ATOM 542 N N . ILE A 1 73 ? -1.466 7.099 -5.105 1.00 92.38 73 ILE A N 1
ATOM 543 C CA . ILE A 1 73 ? -2.339 6.181 -4.360 1.00 92.38 73 ILE A CA 1
ATOM 544 C C . ILE A 1 73 ? -1.735 5.861 -2.985 1.00 92.38 73 ILE A C 1
ATOM 546 O O . ILE A 1 73 ? -2.439 5.917 -1.976 1.00 92.38 73 ILE A O 1
ATOM 550 N N . LEU A 1 74 ? -0.431 5.581 -2.927 1.00 91.25 74 LEU A N 1
ATOM 551 C CA . LEU A 1 74 ? 0.285 5.261 -1.692 1.00 91.25 74 LEU A CA 1
ATOM 552 C C . LEU A 1 74 ? 0.264 6.426 -0.689 1.00 91.25 74 LEU A C 1
ATOM 554 O O . LEU A 1 74 ? 0.066 6.215 0.508 1.00 91.25 74 LEU A O 1
ATOM 558 N N . ILE A 1 75 ? 0.399 7.664 -1.173 1.00 94.75 75 ILE A N 1
ATOM 559 C CA . ILE A 1 75 ? 0.281 8.882 -0.360 1.00 94.75 75 ILE A CA 1
ATOM 560 C C . ILE A 1 75 ? -1.149 9.046 0.167 1.00 94.75 75 ILE A C 1
ATOM 562 O O . ILE A 1 75 ? -1.337 9.336 1.350 1.00 94.75 75 ILE A O 1
ATOM 566 N N . LEU A 1 76 ? -2.170 8.836 -0.672 1.00 95.81 76 LEU A N 1
ATOM 567 C CA . LEU A 1 76 ? -3.569 8.891 -0.235 1.00 95.81 76 LEU A CA 1
ATOM 568 C C . LEU A 1 76 ? -3.862 7.839 0.842 1.00 95.81 76 LEU A C 1
ATOM 570 O O . LEU A 1 76 ? -4.465 8.166 1.869 1.00 95.81 76 LEU A O 1
ATOM 574 N N . TYR A 1 77 ? -3.388 6.607 0.646 1.00 94.75 77 TYR A N 1
ATOM 575 C CA . TYR A 1 77 ? -3.462 5.541 1.644 1.00 94.75 77 TYR A CA 1
ATOM 576 C C . TYR A 1 77 ? -2.785 5.960 2.955 1.00 94.75 77 TYR A C 1
ATOM 578 O O . TYR A 1 77 ? -3.406 5.889 4.018 1.00 94.75 77 TYR A O 1
ATOM 586 N N . TYR A 1 78 ? -1.563 6.500 2.880 1.00 95.69 78 TYR A N 1
ATOM 587 C CA . TYR A 1 78 ? -0.830 7.003 4.041 1.00 95.69 78 TYR A CA 1
ATOM 588 C C . TYR A 1 78 ? -1.619 8.067 4.819 1.00 95.69 78 TYR A C 1
ATOM 590 O O . TYR A 1 78 ? -1.740 7.972 6.042 1.00 95.69 78 TYR A O 1
ATOM 598 N N . ILE A 1 79 ? -2.204 9.052 4.129 1.00 96.00 79 ILE A N 1
ATOM 599 C CA . ILE A 1 79 ? -2.973 10.133 4.762 1.00 96.00 79 ILE A CA 1
ATOM 600 C C . ILE A 1 79 ? -4.159 9.569 5.553 1.00 96.00 79 ILE A C 1
ATOM 602 O O . ILE A 1 79 ? -4.376 9.957 6.706 1.00 96.00 79 ILE A O 1
ATOM 606 N N . TYR A 1 80 ? -4.940 8.669 4.951 1.00 97.19 80 TYR A N 1
ATOM 607 C CA . TYR A 1 80 ? -6.123 8.108 5.603 1.00 97.19 80 TYR A CA 1
ATOM 608 C C . TYR A 1 80 ? -5.763 7.156 6.747 1.00 97.19 80 TYR A C 1
ATOM 610 O O . TYR A 1 80 ? -6.359 7.258 7.821 1.00 97.19 80 TYR A O 1
ATOM 618 N N . MET A 1 81 ? -4.753 6.301 6.569 1.00 96.12 81 MET A N 1
ATOM 619 C CA . MET A 1 81 ? -4.263 5.416 7.628 1.00 96.12 81 MET A CA 1
ATOM 620 C C . MET A 1 81 ? -3.688 6.204 8.804 1.00 96.12 81 MET A C 1
ATOM 622 O O . MET A 1 81 ? -4.057 5.945 9.945 1.00 96.12 81 MET A O 1
ATOM 626 N N . SER A 1 82 ? -2.850 7.214 8.551 1.00 95.81 82 SER A N 1
ATOM 627 C CA . SER A 1 82 ? -2.270 8.053 9.607 1.00 95.81 82 SER A CA 1
ATOM 628 C C . SER A 1 82 ? -3.359 8.762 10.418 1.00 95.81 82 SER A C 1
ATOM 630 O O . SER A 1 82 ? -3.345 8.717 11.650 1.00 95.81 82 SER A O 1
ATOM 632 N N . LYS A 1 83 ? -4.369 9.341 9.749 1.00 95.75 83 LYS A N 1
ATOM 633 C CA . LYS A 1 83 ? -5.533 9.943 10.422 1.00 95.75 83 LYS A CA 1
ATOM 634 C C . LYS A 1 83 ? -6.327 8.917 11.233 1.00 95.75 83 LYS A C 1
ATOM 636 O O . LYS A 1 83 ? -6.731 9.223 12.353 1.00 95.75 83 LYS A O 1
ATOM 641 N N . GLY A 1 84 ? -6.540 7.721 10.686 1.00 95.69 84 GLY A N 1
ATOM 642 C CA . GLY A 1 84 ? -7.239 6.631 11.363 1.00 95.69 84 GLY A CA 1
ATOM 643 C C . GLY A 1 84 ? -6.516 6.168 12.628 1.00 95.69 84 GLY A C 1
ATOM 644 O O . GLY A 1 84 ? -7.086 6.207 13.715 1.00 95.69 84 GLY A O 1
ATOM 645 N N . TRP A 1 85 ? -5.234 5.815 12.520 1.00 96.81 85 TRP A N 1
ATOM 646 C CA . TRP A 1 85 ? -4.436 5.356 13.660 1.00 96.81 85 TRP A CA 1
ATOM 647 C C . TRP A 1 85 ? -4.177 6.450 14.694 1.00 96.81 85 TRP A C 1
ATOM 649 O O . TRP A 1 85 ? -4.109 6.152 15.886 1.00 96.81 85 TRP A O 1
ATOM 659 N N . LYS A 1 86 ? -4.073 7.720 14.275 1.00 95.44 86 LYS A N 1
ATOM 660 C CA . LYS A 1 86 ? -3.968 8.857 15.199 1.00 95.44 86 LYS A CA 1
ATOM 661 C C . LYS A 1 86 ? -5.160 8.909 16.147 1.00 95.44 86 LYS A C 1
ATOM 663 O O . LYS A 1 86 ? -4.943 9.015 17.350 1.00 95.44 86 LYS A O 1
ATOM 668 N N . GLY A 1 87 ? -6.376 8.821 15.615 1.00 91.75 87 GLY A N 1
ATOM 669 C CA . GLY A 1 87 ? -7.571 8.885 16.447 1.00 91.75 87 GLY A CA 1
ATOM 670 C C . GLY A 1 87 ? -7.834 7.599 17.243 1.00 91.75 87 GLY A C 1
ATOM 671 O O . GLY A 1 87 ? -8.242 7.668 18.395 1.00 91.75 87 GLY A O 1
ATOM 672 N N . MET A 1 88 ? -7.474 6.421 16.715 1.00 94.19 88 MET A N 1
ATOM 673 C CA . MET A 1 88 ? -7.496 5.187 17.518 1.00 94.19 88 MET A CA 1
ATOM 674 C C . MET A 1 88 ? -6.539 5.265 18.722 1.00 94.19 88 MET A C 1
ATOM 676 O O . MET A 1 88 ? -6.900 4.848 19.816 1.00 94.19 88 MET A O 1
ATOM 680 N N . CYS A 1 89 ? -5.336 5.824 18.538 1.00 94.25 89 CYS A N 1
ATOM 681 C CA . CYS A 1 89 ? -4.336 5.994 19.602 1.00 94.25 89 CYS A CA 1
ATOM 682 C C . CYS A 1 89 ? -4.746 7.031 20.658 1.00 94.25 89 CYS A C 1
ATOM 684 O O . CYS A 1 89 ? -4.426 6.842 21.828 1.00 94.25 89 CYS A O 1
ATOM 686 N N . SER A 1 90 ? -5.439 8.112 20.276 1.00 90.56 90 SER A N 1
ATOM 687 C CA . SER A 1 90 ? -5.919 9.095 21.259 1.00 90.56 90 SER A CA 1
ATOM 688 C C . SER A 1 90 ? -6.988 8.521 22.183 1.00 90.56 90 SER A C 1
ATOM 690 O O . SER A 1 90 ? -7.032 8.900 23.345 1.00 90.56 90 SER A O 1
ATOM 692 N N . GLU A 1 91 ? -7.805 7.591 21.686 1.00 87.94 91 GLU A N 1
ATOM 693 C CA . GLU A 1 91 ? -8.814 6.908 22.502 1.00 87.94 91 GLU A CA 1
ATOM 694 C C . GLU A 1 91 ? -8.235 5.733 23.291 1.00 87.94 91 GLU A C 1
ATOM 696 O O . GLU A 1 91 ? -8.657 5.451 24.411 1.00 87.94 91 GLU A O 1
ATOM 701 N N . ARG A 1 92 ? -7.290 4.995 22.698 1.00 86.88 92 ARG A N 1
ATOM 702 C CA . ARG A 1 92 ? -6.743 3.765 23.275 1.00 86.88 92 ARG A CA 1
ATOM 703 C C . ARG A 1 92 ? -5.253 3.642 22.977 1.00 86.88 92 ARG A C 1
ATOM 705 O O . ARG A 1 92 ? -4.831 3.461 21.832 1.00 86.88 92 ARG A O 1
ATOM 712 N N . THR A 1 93 ? -4.451 3.653 24.038 1.00 90.50 93 THR A N 1
ATOM 713 C CA . THR A 1 93 ? -2.980 3.627 23.974 1.00 90.50 93 THR A CA 1
ATOM 714 C C . THR A 1 93 ? -2.420 2.390 23.266 1.00 90.50 93 THR A C 1
ATOM 716 O O . THR A 1 93 ? -1.351 2.450 22.660 1.00 90.50 93 THR A O 1
ATOM 719 N N . GLU A 1 94 ? -3.171 1.287 23.249 1.00 90.38 94 GLU A N 1
ATOM 720 C CA . GLU A 1 94 ? -2.815 0.039 22.568 1.00 90.38 94 GLU A CA 1
ATOM 721 C C . GLU A 1 94 ? -2.612 0.185 21.046 1.00 90.38 94 GLU A C 1
ATOM 723 O O . GLU A 1 94 ? -1.945 -0.656 20.441 1.00 90.38 94 GLU A O 1
ATOM 728 N N . TYR A 1 95 ? -3.140 1.245 20.418 1.00 93.62 95 TYR A N 1
ATOM 729 C CA . TYR A 1 95 ? -2.942 1.534 18.990 1.00 93.62 95 TYR A CA 1
ATOM 730 C C . TYR A 1 95 ? -1.793 2.511 18.720 1.00 93.62 95 TYR A C 1
ATOM 732 O O . TYR A 1 95 ? -1.453 2.754 17.560 1.00 93.62 95 TYR A O 1
ATOM 740 N N . CYS A 1 96 ? -1.162 3.071 19.756 1.00 93.81 96 CYS A N 1
ATOM 741 C CA . CYS A 1 96 ? -0.100 4.056 19.571 1.00 93.81 96 CYS A CA 1
ATOM 742 C C . CYS A 1 96 ? 1.161 3.457 18.947 1.00 93.81 96 CYS A C 1
ATOM 744 O O . CYS A 1 96 ? 1.798 4.127 18.141 1.00 93.81 96 CYS A O 1
ATOM 746 N N . THR A 1 97 ? 1.479 2.185 19.208 1.00 94.19 97 THR A N 1
ATOM 747 C CA . THR A 1 97 ? 2.579 1.496 18.512 1.00 94.19 97 THR A CA 1
ATOM 748 C C . THR A 1 97 ? 2.319 1.410 17.008 1.00 94.19 97 THR A C 1
ATOM 750 O O . THR A 1 97 ? 3.193 1.763 16.219 1.00 94.19 97 THR A O 1
ATOM 753 N N . VAL A 1 98 ? 1.102 1.019 16.605 1.00 94.44 98 VAL A N 1
ATOM 754 C CA . VAL A 1 98 ? 0.703 0.941 15.187 1.00 94.44 98 VAL A CA 1
ATOM 755 C C . VAL A 1 98 ? 0.782 2.319 14.541 1.00 94.44 98 VAL A C 1
ATOM 757 O O . VAL A 1 98 ? 1.375 2.469 13.475 1.00 94.44 98 VAL A O 1
ATOM 760 N N . ARG A 1 99 ? 0.262 3.349 15.221 1.00 95.00 99 ARG A N 1
ATOM 761 C CA . ARG A 1 99 ? 0.366 4.741 14.773 1.00 95.00 99 ARG A CA 1
ATOM 762 C C . ARG A 1 99 ? 1.820 5.152 14.557 1.00 95.00 99 ARG A C 1
ATOM 764 O O . ARG A 1 99 ? 2.119 5.700 13.501 1.00 95.00 99 ARG A O 1
ATOM 771 N N . THR A 1 100 ? 2.693 4.944 15.541 1.00 94.00 100 THR A N 1
ATOM 772 C CA . THR A 1 100 ? 4.103 5.356 15.488 1.00 94.00 100 THR A CA 1
ATOM 773 C C . THR A 1 100 ? 4.812 4.677 14.328 1.00 94.00 100 THR A C 1
ATOM 775 O O . THR A 1 100 ? 5.374 5.364 13.478 1.00 94.00 100 THR A O 1
ATOM 778 N N . VAL A 1 101 ? 4.710 3.349 14.229 1.00 93.56 101 VAL A N 1
ATOM 779 C CA . VAL A 1 101 ? 5.328 2.603 13.130 1.00 93.56 101 VAL A CA 1
ATOM 780 C C . VAL A 1 101 ? 4.816 3.105 11.785 1.00 93.56 101 VAL A C 1
ATOM 782 O O . VAL A 1 101 ? 5.613 3.461 10.924 1.00 93.56 101 VAL A O 1
ATOM 785 N N . PHE A 1 102 ? 3.500 3.227 11.619 1.00 93.31 102 PHE A N 1
ATOM 786 C CA . PHE A 1 102 ? 2.921 3.678 10.359 1.00 93.31 102 PHE A CA 1
ATOM 787 C C . PHE A 1 102 ? 3.317 5.125 10.018 1.00 93.31 102 PHE A C 1
ATOM 789 O O . PHE A 1 102 ? 3.614 5.439 8.872 1.00 93.31 102 PHE A O 1
ATOM 796 N N . THR A 1 103 ? 3.361 6.020 11.006 1.00 93.44 103 THR A N 1
ATOM 797 C CA . THR A 1 103 ? 3.674 7.445 10.797 1.00 93.44 103 THR A CA 1
ATOM 798 C C . THR A 1 103 ? 5.126 7.657 10.389 1.00 93.44 103 THR A C 1
ATOM 800 O O . THR A 1 103 ? 5.393 8.552 9.596 1.00 93.44 103 THR A O 1
ATOM 803 N N . TYR A 1 104 ? 6.054 6.850 10.904 1.00 92.75 104 TYR A N 1
ATOM 804 C CA . TYR A 1 104 ? 7.481 7.056 10.662 1.00 92.75 104 TYR A CA 1
ATOM 805 C C . TYR A 1 104 ? 8.059 6.132 9.590 1.00 92.75 104 TYR A C 1
ATOM 807 O O . TYR A 1 104 ? 8.836 6.596 8.761 1.00 92.75 104 TYR A O 1
ATOM 815 N N . LEU A 1 105 ? 7.670 4.854 9.543 1.00 93.38 105 LEU A N 1
ATOM 816 C CA . LEU A 1 105 ? 8.229 3.918 8.563 1.00 93.38 105 LEU A CA 1
ATOM 817 C C . LEU A 1 105 ? 7.569 4.052 7.188 1.00 93.38 105 LEU A C 1
ATOM 819 O O . LEU A 1 105 ? 8.250 3.878 6.180 1.00 93.38 105 LEU A O 1
ATOM 823 N N . MET A 1 106 ? 6.279 4.398 7.115 1.00 92.75 106 MET A N 1
ATOM 824 C CA . MET A 1 106 ? 5.589 4.511 5.826 1.00 92.75 106 MET A CA 1
ATOM 825 C C . MET A 1 106 ? 6.142 5.648 4.945 1.00 92.75 106 MET A C 1
ATOM 827 O O . MET A 1 106 ? 6.368 5.405 3.761 1.00 92.75 106 MET A O 1
ATOM 831 N N . PRO A 1 107 ? 6.443 6.859 5.462 1.00 94.12 107 PRO A N 1
ATOM 832 C CA . PRO A 1 107 ? 7.109 7.889 4.663 1.00 94.12 107 PRO A CA 1
ATOM 833 C C . PRO A 1 107 ? 8.490 7.465 4.168 1.00 94.12 107 PRO A C 1
ATOM 835 O O . PRO A 1 107 ? 8.834 7.749 3.026 1.00 94.12 107 PRO A O 1
ATOM 838 N N . ILE A 1 108 ? 9.259 6.745 4.992 1.00 94.12 108 ILE A N 1
ATOM 839 C CA . ILE A 1 108 ? 10.554 6.196 4.578 1.00 94.12 108 ILE A CA 1
ATOM 840 C C . ILE A 1 108 ? 10.333 5.211 3.424 1.00 94.12 108 ILE A C 1
ATOM 842 O O . ILE A 1 108 ? 10.936 5.371 2.370 1.00 94.12 108 ILE A O 1
ATOM 846 N N . HIS A 1 109 ? 9.401 4.265 3.555 1.00 91.88 109 HIS A N 1
ATOM 847 C CA . HIS A 1 109 ? 9.022 3.356 2.469 1.00 91.88 109 HIS A CA 1
ATOM 848 C C . HIS A 1 109 ? 8.638 4.100 1.172 1.00 91.88 109 HIS A C 1
ATOM 850 O O . HIS A 1 109 ? 9.109 3.736 0.092 1.00 91.88 109 HIS A O 1
ATOM 856 N N . ILE A 1 110 ? 7.845 5.175 1.269 1.00 92.00 110 ILE A N 1
ATOM 857 C CA . ILE A 1 110 ? 7.468 6.018 0.123 1.00 92.00 110 ILE A CA 1
ATOM 858 C C . ILE A 1 110 ? 8.709 6.656 -0.516 1.00 92.00 110 ILE A C 1
ATOM 860 O O . ILE A 1 110 ? 8.868 6.581 -1.732 1.00 92.00 110 ILE A O 1
ATOM 864 N N . ILE A 1 111 ? 9.614 7.235 0.281 1.00 94.12 111 ILE A N 1
ATOM 865 C CA . ILE A 1 111 ? 10.855 7.856 -0.211 1.00 94.12 111 ILE A CA 1
ATOM 866 C C . ILE A 1 111 ? 11.726 6.828 -0.937 1.00 94.12 111 ILE A C 1
ATOM 868 O O . ILE A 1 111 ? 12.167 7.086 -2.055 1.00 94.12 111 ILE A O 1
ATOM 872 N N . PHE A 1 112 ? 11.932 5.648 -0.347 1.00 93.19 112 PHE A N 1
ATOM 873 C CA . PHE A 1 112 ? 12.690 4.568 -0.984 1.00 93.19 112 PHE A CA 1
ATOM 874 C C . PHE A 1 112 ? 12.049 4.128 -2.304 1.00 93.19 112 PHE A C 1
ATOM 876 O O . PHE A 1 112 ? 12.760 3.916 -3.282 1.00 93.19 112 PHE A O 1
ATOM 883 N N . THR A 1 113 ? 10.717 4.066 -2.365 1.00 88.94 113 THR A N 1
ATOM 884 C CA . THR A 1 113 ? 9.979 3.727 -3.591 1.00 88.94 113 THR A CA 1
ATOM 885 C C . THR A 1 113 ? 10.142 4.801 -4.672 1.00 88.94 113 THR A C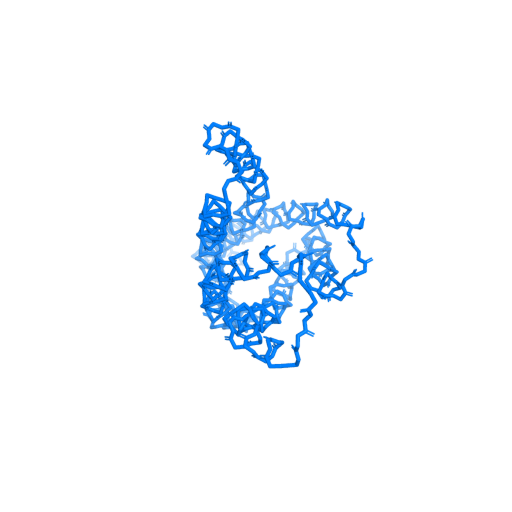 1
ATOM 887 O O . THR A 1 113 ? 10.366 4.468 -5.834 1.00 88.94 113 THR A O 1
ATOM 890 N N . ILE A 1 114 ? 10.089 6.087 -4.305 1.00 92.75 114 ILE A N 1
ATOM 891 C CA . ILE A 1 114 ? 10.319 7.208 -5.231 1.00 92.75 114 ILE A CA 1
ATOM 892 C C . ILE A 1 114 ? 11.749 7.169 -5.777 1.00 92.75 114 ILE A C 1
ATOM 894 O O . ILE A 1 114 ? 11.947 7.237 -6.989 1.00 92.75 114 ILE A O 1
ATOM 898 N N . LEU A 1 115 ? 12.746 7.031 -4.898 1.00 93.50 115 LEU A N 1
ATOM 899 C CA . LEU A 1 115 ? 14.147 6.950 -5.308 1.00 93.50 115 LEU A CA 1
ATOM 900 C C . LEU A 1 115 ? 14.381 5.734 -6.209 1.00 93.50 115 LEU A C 1
ATOM 902 O O . LEU A 1 115 ? 14.991 5.873 -7.267 1.00 93.50 115 LEU A O 1
ATOM 906 N N . ALA A 1 116 ? 13.834 4.572 -5.845 1.00 90.94 116 ALA A N 1
ATOM 907 C CA . ALA A 1 116 ? 13.885 3.377 -6.677 1.00 90.94 116 ALA A CA 1
ATOM 908 C C . ALA A 1 116 ? 13.308 3.632 -8.074 1.00 90.94 116 ALA A C 1
ATOM 910 O O . ALA A 1 116 ? 13.954 3.295 -9.062 1.00 90.94 116 ALA A O 1
ATOM 911 N N . LEU A 1 117 ? 12.142 4.281 -8.171 1.00 89.50 117 LEU A N 1
ATOM 912 C CA . LEU A 1 117 ? 11.517 4.614 -9.451 1.00 89.50 117 LEU A CA 1
ATOM 913 C C . LEU A 1 117 ? 12.424 5.496 -10.319 1.00 89.50 117 LEU A C 1
ATOM 915 O O . LEU A 1 117 ? 12.573 5.229 -11.512 1.00 89.50 117 LEU A O 1
ATOM 919 N N . ILE A 1 118 ? 13.044 6.522 -9.730 1.00 90.06 118 ILE A N 1
ATOM 920 C CA . ILE A 1 118 ? 13.960 7.432 -10.433 1.00 90.06 118 ILE A CA 1
ATOM 921 C C . ILE A 1 118 ? 15.157 6.646 -10.980 1.00 90.06 118 ILE A C 1
ATOM 923 O O . ILE A 1 118 ? 15.435 6.694 -12.178 1.00 90.06 118 ILE A O 1
ATOM 927 N N . PHE A 1 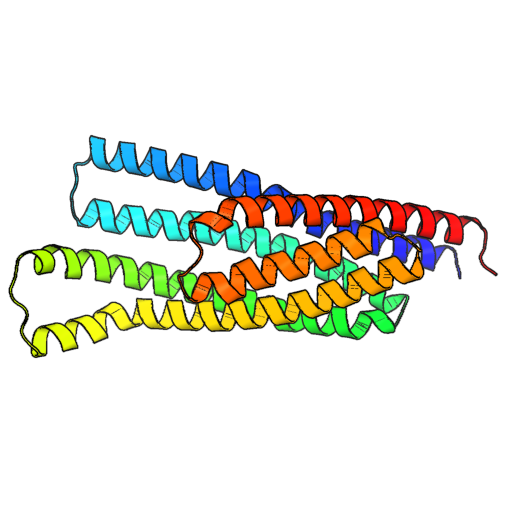119 ? 15.823 5.867 -10.125 1.00 90.50 119 PHE A N 1
ATOM 928 C CA . PHE A 1 119 ? 17.002 5.086 -10.498 1.00 90.50 119 PHE A CA 1
ATOM 929 C C . PHE A 1 119 ? 16.694 3.994 -11.535 1.00 90.50 119 PHE A C 1
ATOM 931 O O . PHE A 1 119 ? 17.450 3.833 -12.494 1.00 90.50 119 PHE A O 1
ATOM 938 N N . ILE A 1 120 ? 15.558 3.300 -11.405 1.00 87.31 120 ILE A N 1
ATOM 939 C CA . ILE A 1 120 ? 15.083 2.312 -12.387 1.00 87.31 120 ILE A CA 1
ATOM 940 C C . ILE A 1 120 ? 14.784 2.989 -13.728 1.00 87.31 120 ILE A C 1
ATOM 942 O O . ILE A 1 120 ? 15.211 2.490 -14.767 1.00 87.31 120 ILE A O 1
ATOM 946 N N . SER A 1 121 ? 14.106 4.141 -13.723 1.00 84.31 121 SER A N 1
ATOM 947 C CA . SER A 1 121 ? 13.779 4.881 -14.953 1.00 84.31 121 SER A CA 1
ATOM 948 C C . SER A 1 121 ? 15.043 5.324 -15.695 1.00 84.31 121 SER A C 1
ATOM 950 O O . SER A 1 121 ? 15.143 5.151 -16.911 1.00 84.31 121 SER A O 1
ATOM 952 N N . MET A 1 122 ? 16.039 5.836 -14.962 1.00 83.38 122 MET A N 1
ATOM 953 C CA . MET A 1 122 ? 17.344 6.206 -15.520 1.00 83.38 122 MET A CA 1
ATOM 954 C C . MET A 1 122 ? 18.099 4.984 -16.058 1.00 83.38 122 MET A C 1
ATOM 956 O O . MET A 1 122 ? 18.626 5.018 -17.171 1.00 83.38 122 MET A O 1
ATOM 960 N N . GLY A 1 123 ? 18.120 3.895 -15.286 1.00 83.31 123 GLY A N 1
ATOM 961 C CA . GLY A 1 123 ? 18.828 2.667 -15.629 1.00 83.31 123 GLY A CA 1
ATOM 962 C C . GLY A 1 123 ? 18.237 1.936 -16.834 1.00 83.31 123 GLY A C 1
ATOM 963 O O . GLY A 1 123 ? 18.990 1.425 -17.654 1.00 83.31 123 GLY A O 1
ATOM 964 N N . ILE A 1 124 ? 16.911 1.929 -17.001 1.00 80.19 124 ILE A N 1
ATOM 965 C CA . ILE A 1 124 ? 16.247 1.250 -18.125 1.00 80.19 124 ILE A CA 1
ATOM 966 C C . ILE A 1 124 ? 16.539 1.933 -19.461 1.00 80.19 124 ILE A C 1
ATOM 968 O O . ILE A 1 124 ? 16.782 1.250 -20.455 1.00 80.19 124 ILE A O 1
ATOM 972 N N . SER A 1 125 ? 16.580 3.266 -19.491 1.00 75.25 125 SER A N 1
ATOM 973 C CA . SER A 1 125 ? 16.946 4.008 -20.704 1.00 75.25 125 SER A CA 1
ATOM 974 C C . SER A 1 125 ? 18.363 3.655 -21.175 1.00 75.25 125 SER A C 1
ATOM 976 O O . SER A 1 125 ? 18.581 3.399 -22.359 1.00 75.25 125 SER A O 1
ATOM 978 N N . GLN A 1 126 ? 19.318 3.563 -20.242 1.00 75.69 126 GLN A N 1
ATOM 979 C CA . GLN A 1 126 ? 20.695 3.157 -20.541 1.00 75.69 126 GLN A CA 1
ATOM 980 C C . GLN A 1 126 ? 20.781 1.675 -20.917 1.00 75.69 126 GLN A C 1
ATOM 982 O O . GLN A 1 126 ? 21.419 1.328 -21.906 1.00 75.69 126 GLN A O 1
ATOM 987 N N . PHE A 1 127 ? 20.076 0.808 -20.189 1.00 77.19 127 PHE A N 1
ATOM 988 C CA . PHE A 1 127 ? 20.048 -0.628 -20.444 1.00 77.19 127 PHE A CA 1
ATOM 989 C C . PHE A 1 127 ? 19.53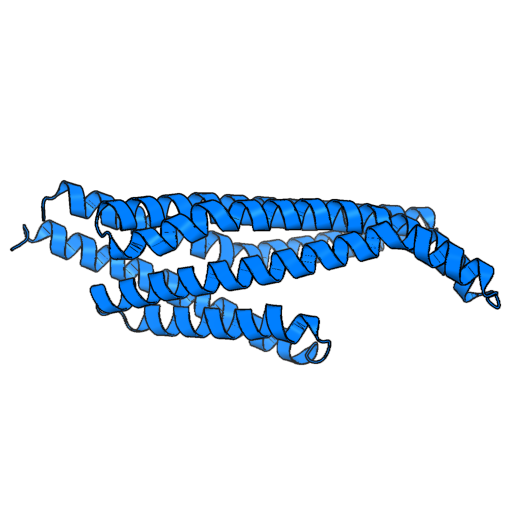7 -0.960 -21.850 1.00 77.19 127 PHE A C 1
ATOM 991 O O . PHE A 1 127 ? 20.184 -1.714 -22.565 1.00 77.19 127 PHE A O 1
ATOM 998 N N . ILE A 1 128 ? 18.426 -0.361 -22.290 1.00 74.69 128 ILE A N 1
ATOM 999 C CA . ILE A 1 128 ? 17.861 -0.621 -23.625 1.00 74.69 128 ILE A CA 1
ATOM 1000 C C . ILE A 1 128 ? 18.822 -0.173 -24.735 1.00 74.69 128 ILE A C 1
ATOM 1002 O O . ILE A 1 128 ? 18.974 -0.874 -25.736 1.00 74.69 128 ILE A O 1
ATOM 1006 N N . LYS A 1 129 ? 19.484 0.977 -24.556 1.00 71.81 129 LYS A N 1
ATOM 1007 C CA . LYS A 1 129 ? 20.431 1.527 -25.537 1.00 71.81 129 LYS A CA 1
ATOM 1008 C C . LYS A 1 129 ? 21.716 0.712 -25.654 1.00 71.81 129 LYS A C 1
ATOM 1010 O O . LYS A 1 129 ? 22.266 0.617 -26.745 1.00 71.81 129 LYS A O 1
ATOM 1015 N N . GLU A 1 130 ? 22.179 0.126 -24.556 1.00 72.25 130 GLU A N 1
ATOM 1016 C CA . GLU A 1 130 ? 23.421 -0.653 -24.515 1.00 72.25 130 GLU A CA 1
ATOM 1017 C C . GLU A 1 130 ? 23.200 -2.127 -24.876 1.00 72.25 130 GLU A C 1
ATOM 1019 O O . GLU A 1 130 ? 24.013 -2.713 -25.584 1.00 72.25 130 GLU A O 1
ATOM 1024 N N . LEU A 1 131 ? 22.087 -2.730 -24.441 1.00 66.38 131 LEU A N 1
ATOM 1025 C CA . LEU A 1 131 ? 21.829 -4.160 -24.625 1.00 66.38 131 LEU A CA 1
ATOM 1026 C C . LEU A 1 131 ? 21.425 -4.517 -26.065 1.00 66.38 131 LEU A C 1
ATOM 1028 O O . LEU A 1 131 ? 21.776 -5.589 -26.556 1.00 66.38 131 LEU A O 1
ATOM 1032 N N . MET A 1 132 ? 20.695 -3.644 -26.771 1.00 64.19 132 MET A N 1
ATOM 1033 C CA . MET A 1 132 ? 20.229 -3.965 -28.128 1.00 64.19 132 MET A CA 1
ATOM 1034 C C . MET A 1 132 ? 21.352 -4.103 -29.172 1.00 64.19 132 MET A C 1
ATOM 1036 O O . MET A 1 132 ? 21.330 -5.084 -29.910 1.00 64.19 132 MET A O 1
ATOM 1040 N N . PRO A 1 133 ? 22.361 -3.213 -29.233 1.00 62.84 133 PRO A N 1
ATOM 1041 C CA . PRO A 1 133 ? 23.526 -3.395 -30.110 1.00 62.84 133 PRO A CA 1
ATOM 1042 C C . PRO A 1 133 ? 24.401 -4.606 -29.738 1.00 62.84 133 PRO A C 1
ATOM 1044 O O . PRO A 1 133 ? 25.214 -5.068 -30.540 1.00 62.84 133 PRO A O 1
ATOM 1047 N N . TRP A 1 134 ? 24.266 -5.096 -28.505 1.00 63.38 134 TRP A N 1
ATOM 1048 C CA . TRP A 1 134 ? 25.065 -6.178 -27.933 1.00 63.38 134 TRP A CA 1
ATOM 1049 C C . TRP A 1 134 ? 24.517 -7.576 -28.203 1.00 63.38 134 TRP A C 1
ATOM 1051 O O . TRP A 1 134 ? 25.302 -8.511 -28.309 1.00 63.38 134 TRP A O 1
ATOM 1061 N N . LEU A 1 135 ? 23.202 -7.726 -28.400 1.00 58.50 135 LEU A N 1
ATOM 1062 C CA . LEU A 1 135 ? 22.572 -8.991 -28.820 1.00 58.50 135 LEU A CA 1
ATOM 1063 C C . LEU A 1 135 ? 23.144 -9.549 -30.139 1.00 58.50 135 LEU A C 1
ATOM 1065 O O . LEU A 1 135 ? 22.900 -10.702 -30.481 1.00 58.50 135 LEU A O 1
ATOM 1069 N N . THR A 1 136 ? 23.913 -8.737 -30.864 1.00 58.59 136 THR A N 1
ATOM 1070 C CA . THR A 1 136 ? 24.524 -9.058 -32.156 1.00 58.59 136 THR A CA 1
ATOM 1071 C C . THR A 1 136 ? 26.061 -9.125 -32.142 1.00 58.59 136 THR A C 1
ATOM 1073 O O . THR A 1 136 ? 26.647 -9.277 -33.211 1.00 58.59 136 THR A O 1
ATOM 1076 N N . LYS A 1 137 ? 26.743 -8.999 -30.988 1.00 62.44 137 LYS A N 1
ATOM 1077 C CA . LYS A 1 137 ? 28.222 -9.010 -30.897 1.00 62.44 137 LYS A CA 1
ATOM 1078 C C . LYS A 1 137 ? 28.757 -9.963 -29.822 1.00 62.44 137 LYS A C 1
ATOM 1080 O O . LYS A 1 137 ? 28.192 -10.059 -28.738 1.00 62.44 137 LYS A O 1
ATOM 1085 N N . GLU A 1 138 ? 29.888 -10.613 -30.108 1.00 62.12 138 GLU A N 1
ATOM 1086 C CA . GLU A 1 138 ? 30.679 -11.326 -29.096 1.00 62.12 138 GLU A CA 1
ATOM 1087 C C . GLU A 1 138 ? 31.290 -10.337 -28.099 1.00 62.12 138 GLU A C 1
ATOM 1089 O O . GLU A 1 138 ? 31.793 -9.276 -28.477 1.00 62.12 138 GLU A O 1
ATOM 1094 N N . LEU A 1 139 ? 31.213 -10.685 -26.816 1.00 62.78 139 LEU A N 1
ATOM 1095 C CA . LEU A 1 139 ? 31.496 -9.785 -25.707 1.00 62.78 139 LEU A CA 1
ATOM 1096 C C . LEU A 1 139 ? 32.881 -10.007 -25.110 1.00 62.78 139 LEU A C 1
ATOM 1098 O O . LEU A 1 139 ? 33.204 -11.113 -24.681 1.00 62.78 139 LEU A O 1
ATOM 1102 N N . SER A 1 140 ? 33.669 -8.932 -25.019 1.00 76.12 140 SER A N 1
ATOM 1103 C CA . SER A 1 140 ? 34.925 -8.933 -24.270 1.00 76.12 140 SER A CA 1
ATOM 1104 C C . SER A 1 140 ? 34.691 -8.680 -22.774 1.00 76.12 140 SER A C 1
ATOM 1106 O O . SER A 1 140 ? 33.688 -8.093 -22.360 1.00 76.12 140 SER A O 1
ATOM 1108 N N . THR A 1 141 ? 35.646 -9.073 -21.931 1.00 74.00 141 THR A N 1
ATOM 1109 C CA . THR A 1 141 ? 35.591 -8.827 -20.479 1.00 74.00 141 THR A CA 1
ATOM 1110 C C . THR A 1 141 ? 35.550 -7.329 -20.133 1.00 74.00 141 THR A C 1
ATOM 1112 O O . THR A 1 141 ? 34.896 -6.937 -19.168 1.00 74.00 141 THR A O 1
ATOM 1115 N N . GLU A 1 142 ? 36.199 -6.469 -20.929 1.00 77.06 142 GLU A N 1
ATOM 1116 C CA . GLU A 1 142 ? 36.162 -5.006 -20.754 1.00 77.06 142 GLU A CA 1
ATOM 1117 C C . GLU A 1 142 ? 34.783 -4.412 -21.048 1.00 77.06 142 GLU A C 1
ATOM 1119 O O . GLU A 1 142 ? 34.341 -3.484 -20.362 1.00 77.06 142 GLU A O 1
ATOM 1124 N N . ASP A 1 143 ? 34.092 -4.957 -22.046 1.00 72.44 143 ASP A N 1
ATOM 1125 C CA . ASP A 1 143 ? 32.737 -4.547 -22.380 1.00 72.44 143 ASP A CA 1
ATOM 1126 C C . ASP A 1 143 ? 31.800 -4.872 -21.214 1.00 72.44 143 ASP A C 1
ATOM 1128 O O . ASP A 1 143 ? 31.070 -3.991 -20.755 1.00 72.44 143 ASP A O 1
ATOM 1132 N N . ILE A 1 144 ? 31.886 -6.083 -20.648 1.00 71.62 144 ILE A N 1
ATOM 1133 C CA . ILE A 1 144 ? 31.081 -6.509 -19.488 1.00 71.62 144 ILE A CA 1
ATOM 1134 C C . ILE A 1 144 ? 31.261 -5.554 -18.295 1.00 71.62 144 ILE A C 1
ATOM 1136 O O . ILE A 1 144 ? 30.279 -5.162 -17.662 1.00 71.62 144 ILE A O 1
ATOM 1140 N N . ILE A 1 145 ? 32.490 -5.118 -18.001 1.00 74.75 145 ILE A N 1
ATOM 1141 C CA . ILE A 1 145 ? 32.760 -4.166 -16.908 1.00 74.75 145 ILE A CA 1
ATOM 1142 C C . ILE A 1 145 ? 32.124 -2.794 -17.194 1.00 74.75 145 ILE A C 1
ATOM 1144 O O . ILE A 1 145 ? 31.525 -2.188 -16.299 1.00 74.75 145 ILE A O 1
ATOM 1148 N N . LYS A 1 146 ? 32.188 -2.309 -18.442 1.00 73.38 146 LYS A N 1
ATOM 1149 C CA . LYS A 1 146 ? 31.502 -1.072 -18.861 1.00 73.38 146 LYS A CA 1
ATOM 1150 C C . LYS A 1 146 ? 29.978 -1.203 -18.808 1.00 73.38 146 LYS A C 1
ATOM 1152 O O . LYS A 1 146 ? 29.304 -0.214 -18.533 1.00 73.38 146 LYS A O 1
ATOM 1157 N N . LEU A 1 147 ? 29.423 -2.393 -19.027 1.00 72.38 147 LEU A N 1
ATOM 1158 C CA . LEU A 1 147 ? 27.991 -2.632 -18.852 1.00 72.38 147 LEU A CA 1
ATOM 1159 C C . LEU A 1 147 ? 27.597 -2.506 -17.383 1.00 72.38 147 LEU A C 1
ATOM 1161 O O . LEU A 1 147 ? 26.628 -1.814 -17.082 1.00 72.38 147 LEU A O 1
ATOM 1165 N N . PHE A 1 148 ? 28.364 -3.111 -16.470 1.00 72.88 148 PHE A N 1
ATOM 1166 C CA . PHE A 1 148 ? 28.093 -3.042 -15.031 1.00 72.88 148 PHE A CA 1
ATOM 1167 C C . PHE A 1 148 ? 28.016 -1.602 -14.511 1.00 72.88 148 PHE A C 1
ATOM 1169 O O . PHE A 1 148 ? 27.113 -1.281 -13.737 1.00 72.88 148 PHE A O 1
ATOM 1176 N N . SER A 1 149 ? 28.903 -0.714 -14.971 1.00 75.00 149 SER A N 1
ATOM 1177 C CA . SER A 1 149 ? 28.858 0.701 -14.579 1.00 75.00 149 SER A CA 1
ATOM 1178 C C . SER A 1 149 ? 27.635 1.439 -15.136 1.00 75.00 149 SER A C 1
ATOM 1180 O O . SER A 1 149 ? 27.088 2.308 -14.458 1.00 75.00 149 SER A O 1
ATOM 1182 N N . LYS A 1 150 ? 27.147 1.058 -16.323 1.00 75.88 150 LYS A N 1
ATOM 1183 C CA . LYS A 1 150 ? 25.955 1.648 -16.957 1.00 75.88 150 LYS A CA 1
ATOM 1184 C C . LYS A 1 150 ? 24.631 1.094 -16.421 1.00 75.88 150 LYS A C 1
ATOM 1186 O O . LYS A 1 150 ? 23.633 1.803 -16.414 1.00 75.88 150 LYS A O 1
ATOM 1191 N N . ILE A 1 151 ? 24.601 -0.139 -15.915 1.00 79.56 151 ILE A N 1
ATOM 1192 C CA . ILE A 1 151 ? 23.417 -0.703 -15.235 1.00 79.56 151 ILE A CA 1
ATOM 1193 C C . ILE A 1 151 ? 23.405 -0.418 -13.728 1.00 79.56 151 ILE A C 1
ATOM 1195 O O . ILE A 1 151 ? 22.436 -0.755 -13.050 1.00 79.56 151 ILE A O 1
ATOM 1199 N N . ALA A 1 152 ? 24.446 0.221 -13.186 1.00 84.19 152 ALA A N 1
ATOM 1200 C CA . ALA A 1 152 ? 24.529 0.565 -11.768 1.00 84.19 152 ALA A CA 1
ATOM 1201 C C . ALA A 1 152 ? 23.307 1.356 -11.251 1.00 84.19 152 ALA A C 1
ATOM 1203 O O . ALA A 1 152 ? 22.833 1.036 -10.156 1.00 84.19 152 ALA A O 1
ATOM 1204 N N . PRO A 1 153 ? 22.718 2.314 -12.002 1.00 86.19 153 PRO A N 1
ATOM 1205 C CA . PRO A 1 153 ? 21.471 2.959 -11.594 1.00 86.19 153 PRO A CA 1
ATOM 1206 C C . PRO A 1 153 ? 20.312 1.964 -11.477 1.00 86.19 153 PRO A C 1
ATOM 1208 O O . PRO A 1 153 ? 19.577 1.994 -10.495 1.00 86.19 153 PRO A O 1
ATOM 1211 N N . LEU A 1 154 ? 20.187 1.025 -12.421 1.00 85.31 154 LEU A N 1
ATOM 1212 C CA . LEU A 1 154 ? 19.143 -0.001 -12.393 1.00 85.31 154 LEU A CA 1
ATOM 1213 C C . LEU A 1 154 ? 19.283 -0.909 -11.163 1.00 85.31 154 LEU A C 1
ATOM 1215 O O . LEU A 1 154 ? 18.305 -1.145 -10.456 1.00 85.31 154 LEU A O 1
ATOM 1219 N N . LEU A 1 155 ? 20.507 -1.365 -10.875 1.00 85.75 155 LEU A N 1
ATOM 1220 C CA . LEU A 1 155 ? 20.815 -2.191 -9.702 1.00 85.75 155 LEU A CA 1
ATOM 1221 C C . LEU A 1 155 ? 20.556 -1.439 -8.392 1.00 85.75 155 LEU A C 1
ATOM 1223 O O . LEU A 1 155 ? 19.945 -1.983 -7.475 1.00 85.75 155 LEU A O 1
ATOM 1227 N N . THR A 1 156 ? 20.957 -0.169 -8.322 1.00 89.12 156 THR A N 1
ATOM 1228 C CA . THR A 1 156 ? 20.702 0.695 -7.160 1.00 89.12 156 THR A CA 1
ATOM 1229 C C . THR A 1 156 ? 19.203 0.849 -6.926 1.00 89.12 156 THR A C 1
ATOM 1231 O O . THR A 1 156 ? 18.725 0.685 -5.805 1.00 89.12 156 THR A O 1
ATOM 1234 N N . GLY A 1 157 ? 18.441 1.098 -7.991 1.00 89.44 157 GLY A N 1
ATOM 1235 C CA . GLY A 1 157 ? 16.990 1.182 -7.923 1.00 89.44 157 GLY A CA 1
ATOM 1236 C C . GLY A 1 157 ? 16.339 -0.123 -7.455 1.00 89.44 157 GLY A C 1
ATOM 1237 O O . GLY A 1 157 ? 15.452 -0.085 -6.605 1.00 89.44 157 GLY A O 1
ATOM 1238 N N . ALA A 1 158 ? 16.820 -1.279 -7.922 1.00 86.81 158 ALA A N 1
ATOM 1239 C CA . ALA A 1 158 ? 16.340 -2.586 -7.471 1.00 86.81 158 ALA A CA 1
ATOM 1240 C C . ALA A 1 158 ? 16.617 -2.836 -5.975 1.00 86.81 158 ALA A C 1
ATOM 1242 O O . ALA A 1 158 ? 15.734 -3.308 -5.259 1.00 86.81 158 ALA A O 1
ATOM 1243 N N . ILE A 1 159 ? 17.804 -2.464 -5.480 1.00 89.50 159 ILE A N 1
ATOM 1244 C CA . ILE A 1 159 ? 18.158 -2.564 -4.053 1.00 89.50 159 ILE A CA 1
ATOM 1245 C C . ILE A 1 159 ? 17.261 -1.655 -3.205 1.00 89.50 159 ILE A C 1
ATOM 1247 O O . ILE A 1 159 ? 16.737 -2.084 -2.177 1.00 89.50 159 ILE A O 1
ATOM 1251 N N . LEU A 1 160 ? 17.041 -0.410 -3.637 1.00 92.19 160 LEU A N 1
ATOM 1252 C CA . LEU A 1 160 ? 16.147 0.521 -2.942 1.00 92.19 160 LEU A CA 1
ATOM 1253 C C . LEU A 1 160 ? 14.710 -0.005 -2.894 1.00 92.19 160 LEU A C 1
ATOM 1255 O O . LEU A 1 160 ? 14.058 0.096 -1.855 1.00 92.19 160 LEU A O 1
ATOM 1259 N N . LEU A 1 161 ? 14.233 -0.609 -3.986 1.00 86.44 161 LEU A N 1
ATOM 1260 C CA . LEU A 1 161 ? 12.914 -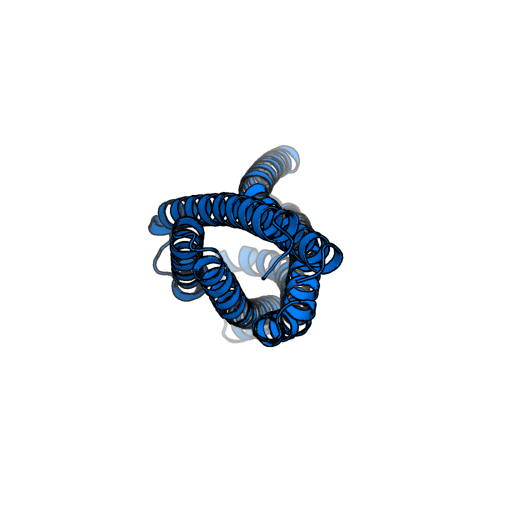1.231 -4.049 1.00 86.44 161 LEU A CA 1
ATOM 1261 C C . LEU A 1 161 ? 12.813 -2.439 -3.106 1.00 86.44 161 LEU A C 1
ATOM 1263 O O . LEU A 1 161 ? 11.798 -2.597 -2.434 1.00 86.44 161 LEU A O 1
ATOM 1267 N N . PHE A 1 162 ? 13.869 -3.251 -3.002 1.00 86.12 162 PHE A N 1
ATOM 1268 C CA . PHE A 1 162 ? 13.944 -4.376 -2.066 1.00 86.12 162 PHE A CA 1
ATOM 1269 C C . PHE A 1 162 ? 13.888 -3.916 -0.602 1.00 86.12 162 PHE A C 1
ATOM 1271 O O . PHE A 1 162 ? 13.063 -4.402 0.172 1.00 86.12 162 PHE A O 1
ATOM 1278 N N . ILE A 1 163 ? 14.703 -2.923 -0.227 1.00 89.88 163 ILE A N 1
ATOM 1279 C CA . ILE A 1 163 ? 14.676 -2.327 1.119 1.00 89.88 163 ILE A CA 1
ATOM 1280 C C . ILE A 1 163 ? 13.295 -1.719 1.397 1.00 89.88 163 ILE A C 1
ATOM 1282 O O . ILE A 1 163 ? 12.710 -1.942 2.460 1.00 89.88 163 ILE A O 1
ATOM 1286 N N . GLY A 1 164 ? 12.737 -1.001 0.419 1.00 88.38 164 GLY A N 1
ATOM 1287 C CA . GLY A 1 164 ? 11.380 -0.473 0.477 1.00 88.38 164 GLY A CA 1
ATOM 1288 C C . GLY A 1 164 ? 10.343 -1.572 0.717 1.00 88.38 164 GLY A C 1
ATOM 1289 O O . GLY A 1 164 ? 9.476 -1.403 1.572 1.00 88.38 164 GLY A O 1
ATOM 1290 N N . ALA A 1 165 ? 10.438 -2.709 0.028 1.00 84.12 165 ALA A N 1
ATOM 1291 C CA . ALA A 1 165 ? 9.526 -3.837 0.200 1.00 84.12 165 ALA A CA 1
ATOM 1292 C C . ALA A 1 165 ? 9.592 -4.423 1.618 1.00 84.12 165 ALA A C 1
ATOM 1294 O O . ALA A 1 165 ? 8.537 -4.643 2.216 1.00 84.12 165 ALA A O 1
ATOM 1295 N N . ILE A 1 166 ? 10.795 -4.588 2.185 1.00 88.25 166 ILE A N 1
ATOM 1296 C CA . ILE A 1 166 ? 10.986 -5.037 3.576 1.00 88.25 166 ILE A CA 1
ATOM 1297 C C . ILE A 1 166 ? 10.300 -4.076 4.551 1.00 88.25 166 ILE A C 1
ATOM 1299 O O . ILE A 1 166 ? 9.523 -4.512 5.401 1.00 88.25 166 ILE A O 1
ATOM 1303 N N . LEU A 1 167 ? 10.533 -2.766 4.409 1.00 90.50 167 LEU A N 1
ATOM 1304 C CA . LEU A 1 167 ? 9.879 -1.756 5.249 1.00 90.50 167 LEU A CA 1
ATOM 1305 C C . LEU A 1 167 ? 8.352 -1.817 5.127 1.00 90.50 167 LEU A C 1
ATOM 1307 O O . LEU A 1 167 ? 7.654 -1.727 6.135 1.00 90.50 167 LEU A O 1
ATOM 1311 N N . GLY A 1 168 ? 7.838 -2.013 3.912 1.00 87.62 168 GLY A N 1
ATOM 1312 C CA . GLY A 1 168 ? 6.408 -2.176 3.663 1.00 87.62 168 GLY A CA 1
ATOM 1313 C C . GLY A 1 168 ? 5.819 -3.388 4.389 1.00 87.62 168 GLY A C 1
ATOM 1314 O O . GLY A 1 168 ? 4.795 -3.252 5.049 1.00 87.62 168 GLY A O 1
ATOM 1315 N N . VAL A 1 169 ? 6.488 -4.546 4.339 1.00 87.94 169 VAL A N 1
ATOM 1316 C CA . VAL A 1 169 ? 6.056 -5.754 5.069 1.00 87.94 169 VAL A CA 1
ATOM 1317 C C . VAL A 1 169 ? 6.046 -5.510 6.577 1.00 87.94 169 VAL A C 1
ATOM 1319 O O . VAL A 1 169 ? 5.084 -5.877 7.248 1.00 87.94 169 VAL A O 1
ATOM 1322 N N . ILE A 1 170 ? 7.076 -4.849 7.117 1.00 91.56 170 ILE A N 1
ATOM 1323 C CA . ILE A 1 170 ? 7.119 -4.498 8.543 1.00 91.56 170 ILE A CA 1
ATOM 1324 C C . ILE A 1 170 ? 5.902 -3.646 8.909 1.00 91.56 170 ILE A C 1
ATOM 1326 O O . ILE A 1 170 ? 5.194 -3.983 9.853 1.00 91.56 170 ILE A O 1
ATOM 1330 N N . VAL A 1 171 ? 5.623 -2.573 8.161 1.00 92.69 171 VAL A N 1
ATOM 1331 C CA . VAL A 1 171 ? 4.466 -1.694 8.415 1.00 92.69 171 VAL A CA 1
ATOM 1332 C C . VAL A 1 171 ? 3.157 -2.483 8.406 1.00 92.69 171 VAL A C 1
ATOM 1334 O O . VAL A 1 171 ? 2.327 -2.307 9.302 1.00 92.69 171 VAL A O 1
ATOM 1337 N N . GLU A 1 172 ? 2.985 -3.382 7.445 1.00 91.19 172 GLU A N 1
ATOM 1338 C CA . GLU A 1 172 ? 1.754 -4.151 7.293 1.00 91.19 172 GLU A CA 1
ATOM 1339 C C . GLU A 1 172 ? 1.545 -5.195 8.399 1.00 91.19 172 GLU A C 1
ATOM 1341 O O . GLU A 1 172 ? 0.413 -5.403 8.835 1.00 91.19 172 GLU A O 1
ATOM 1346 N N . VAL A 1 173 ? 2.613 -5.756 8.979 1.00 94.19 173 VAL A N 1
ATOM 1347 C CA . VAL A 1 173 ? 2.509 -6.574 10.204 1.00 94.19 173 VAL A CA 1
ATOM 1348 C C . VAL A 1 173 ? 1.883 -5.768 11.350 1.00 94.19 173 VAL A C 1
ATOM 1350 O O . VAL A 1 173 ? 1.014 -6.271 12.065 1.00 94.19 173 VAL A O 1
ATOM 1353 N N . PHE A 1 174 ? 2.262 -4.498 11.525 1.00 95.56 174 PHE A N 1
ATOM 1354 C CA . PHE A 1 174 ? 1.664 -3.650 12.563 1.00 95.56 174 PHE A CA 1
ATOM 1355 C C . PHE A 1 174 ? 0.225 -3.244 12.233 1.00 95.56 174 PHE A C 1
ATOM 1357 O O . PHE A 1 174 ? -0.616 -3.206 13.135 1.00 95.56 174 PHE A O 1
ATOM 1364 N N . VAL A 1 175 ? -0.084 -2.979 10.961 1.00 94.62 175 VAL A N 1
ATOM 1365 C CA . VAL A 1 175 ? -1.462 -2.736 10.501 1.00 94.62 175 VAL A CA 1
ATOM 1366 C C . VAL A 1 175 ? -2.344 -3.954 10.777 1.00 94.62 175 VAL A C 1
ATOM 1368 O O . VAL A 1 175 ? -3.436 -3.802 11.331 1.00 94.62 175 VAL A O 1
ATOM 1371 N N . PHE A 1 176 ? -1.848 -5.161 10.491 1.00 96.38 176 PHE A N 1
ATOM 1372 C CA . PHE A 1 176 ? -2.497 -6.422 10.836 1.00 96.38 176 PHE A CA 1
ATOM 1373 C C . PHE A 1 176 ? -2.788 -6.513 12.338 1.00 96.38 176 PHE A C 1
ATOM 1375 O O . PHE A 1 176 ? -3.936 -6.747 12.718 1.00 96.38 176 PHE A O 1
ATOM 1382 N N . VAL A 1 177 ? -1.790 -6.269 13.197 1.00 95.69 177 VAL A N 1
ATOM 1383 C CA . VAL A 1 177 ? -1.980 -6.269 14.660 1.00 95.69 177 VAL A CA 1
ATOM 1384 C C . VAL A 1 177 ? -3.064 -5.267 15.066 1.00 95.69 177 VAL A C 1
ATOM 1386 O O . VAL A 1 177 ? -3.920 -5.585 15.894 1.00 95.69 177 VAL A O 1
ATOM 1389 N N . GLY A 1 178 ? -3.075 -4.079 14.457 1.00 95.69 178 GLY A N 1
ATOM 1390 C CA . GLY A 1 178 ? -4.105 -3.066 14.673 1.00 95.69 178 GLY A CA 1
ATOM 1391 C C . GLY A 1 178 ? -5.509 -3.557 14.312 1.00 95.69 178 GLY A C 1
ATOM 1392 O O . GLY A 1 178 ? -6.420 -3.471 15.136 1.00 95.69 178 GLY A O 1
ATOM 1393 N N . PHE A 1 179 ? -5.698 -4.121 13.117 1.00 97.00 179 PHE A N 1
ATOM 1394 C CA . PHE A 1 179 ? -6.996 -4.658 12.690 1.00 97.00 179 PHE A CA 1
ATOM 1395 C C . PHE A 1 179 ? -7.443 -5.869 13.510 1.00 97.00 179 PHE A C 1
ATOM 1397 O O . PHE A 1 179 ? -8.621 -5.969 13.857 1.00 97.00 179 PHE A O 1
ATOM 1404 N N . TYR A 1 180 ? -6.517 -6.751 13.883 1.00 95.62 180 TYR A N 1
ATOM 1405 C CA . TYR A 1 180 ? -6.801 -7.895 14.745 1.00 95.62 180 TYR A CA 1
ATOM 1406 C C . TYR A 1 180 ? -7.315 -7.449 16.123 1.00 95.62 180 TYR A C 1
ATOM 1408 O O . TYR A 1 180 ? -8.278 -8.011 16.655 1.00 95.62 180 TYR A O 1
ATOM 1416 N N . ARG A 1 181 ? -6.714 -6.396 16.692 1.00 94.62 181 ARG A N 1
ATOM 1417 C CA . ARG A 1 181 ? -7.160 -5.800 17.960 1.00 94.62 181 ARG A CA 1
ATOM 1418 C C . ARG A 1 181 ? -8.532 -5.148 17.839 1.00 94.62 181 ARG A C 1
ATOM 1420 O O . ARG A 1 181 ? -9.395 -5.449 18.655 1.00 94.62 181 ARG A O 1
ATOM 1427 N N . ILE A 1 182 ? -8.776 -4.360 16.787 1.00 95.12 182 ILE A N 1
ATOM 1428 C CA . ILE A 1 182 ? -10.104 -3.774 16.520 1.00 95.12 182 ILE A CA 1
ATOM 1429 C C . ILE A 1 182 ? -11.164 -4.876 16.409 1.00 95.12 182 ILE A C 1
ATOM 1431 O O . ILE A 1 182 ? -12.237 -4.765 16.999 1.00 95.12 182 ILE A O 1
ATOM 1435 N N . SER A 1 183 ? -10.868 -5.954 15.678 1.00 95.19 183 SER A N 1
ATOM 1436 C CA . SER A 1 183 ? -11.770 -7.101 15.553 1.00 95.19 183 SER A CA 1
ATOM 1437 C C . SER A 1 183 ? -12.102 -7.716 16.910 1.00 95.19 183 SER A C 1
ATOM 1439 O O . SER A 1 183 ? -13.265 -8.002 17.177 1.00 95.19 183 SER A O 1
ATOM 1441 N N . THR A 1 184 ? -11.101 -7.880 17.774 1.00 93.44 184 THR A N 1
ATOM 1442 C CA . THR A 1 184 ? -11.281 -8.460 19.109 1.00 93.44 184 THR A CA 1
ATOM 1443 C C . THR A 1 184 ? -12.090 -7.528 20.012 1.00 93.44 184 THR A C 1
ATOM 1445 O O . THR A 1 184 ? -13.018 -7.978 20.675 1.00 93.44 184 THR A O 1
ATOM 1448 N N . LEU A 1 185 ? -11.804 -6.223 19.977 1.00 91.25 185 LEU A N 1
ATOM 1449 C CA . LEU A 1 185 ? -12.507 -5.209 20.763 1.00 91.25 185 LEU A CA 1
ATOM 1450 C C . LEU A 1 185 ? -14.002 -5.136 20.427 1.00 91.25 185 LEU A C 1
ATOM 1452 O O . LEU A 1 185 ? -14.833 -5.022 21.321 1.00 91.25 185 LEU A O 1
ATOM 1456 N N . TYR A 1 186 ? -14.346 -5.198 19.140 1.00 91.56 186 TYR A N 1
ATOM 1457 C CA . TYR A 1 186 ? -15.733 -5.100 18.684 1.00 91.56 186 TYR A CA 1
ATOM 1458 C C . TYR A 1 186 ? -16.387 -6.457 18.422 1.00 91.56 186 TYR A C 1
ATOM 1460 O O . TYR A 1 186 ? -17.545 -6.491 18.012 1.00 91.56 186 TYR A O 1
ATOM 1468 N N . ASN A 1 187 ? -15.685 -7.568 18.643 1.00 94.44 187 ASN A N 1
ATOM 1469 C CA . ASN A 1 187 ? -16.126 -8.921 18.304 1.00 94.44 187 ASN A CA 1
ATOM 1470 C C . ASN A 1 187 ? -16.640 -9.020 16.850 1.00 94.44 187 ASN A C 1
ATOM 1472 O O . ASN A 1 187 ? -17.843 -9.157 16.600 1.00 94.44 187 ASN A O 1
ATOM 1476 N N . ILE A 1 188 ? -15.741 -8.802 15.882 1.00 95.44 188 ILE A N 1
ATOM 1477 C CA . ILE A 1 188 ? -16.040 -8.815 14.439 1.00 95.44 188 ILE A CA 1
ATOM 1478 C C . ILE A 1 188 ? -15.075 -9.758 13.728 1.00 95.44 188 ILE A C 1
ATOM 1480 O O . ILE A 1 188 ? -14.013 -9.339 13.257 1.00 95.44 188 ILE A O 1
ATOM 1484 N N . ASP A 1 189 ? -15.461 -11.025 13.612 1.00 95.00 189 ASP A N 1
ATOM 1485 C CA . ASP A 1 189 ? -14.616 -12.077 13.031 1.00 95.00 189 ASP A CA 1
ATOM 1486 C C . ASP A 1 189 ? -14.246 -11.807 11.573 1.00 95.00 189 ASP A C 1
ATOM 1488 O O . ASP A 1 189 ? -13.112 -12.046 11.163 1.00 95.00 189 ASP A O 1
ATOM 1492 N N . VAL A 1 190 ? -15.159 -11.203 10.807 1.00 95.56 190 VAL A N 1
ATOM 1493 C CA . VAL A 1 190 ? -14.927 -10.826 9.403 1.00 95.56 190 VAL A CA 1
ATOM 1494 C C . VAL A 1 190 ? -13.685 -9.937 9.247 1.00 95.56 190 VAL A C 1
ATOM 1496 O O . VAL A 1 190 ? -12.896 -10.139 8.325 1.00 95.56 190 VAL A O 1
ATOM 1499 N N . LEU A 1 191 ? -13.461 -8.995 10.172 1.00 96.38 191 LEU A N 1
ATOM 1500 C CA . LEU A 1 191 ? -12.284 -8.124 10.148 1.00 96.38 191 LEU A CA 1
ATOM 1501 C C . LEU A 1 191 ? -10.998 -8.908 10.443 1.00 96.38 191 LEU A C 1
ATOM 1503 O O . LEU A 1 191 ? -9.977 -8.669 9.802 1.00 96.38 191 LEU A O 1
ATOM 1507 N N . LYS A 1 192 ? -11.046 -9.856 11.387 1.00 94.75 192 LYS A N 1
ATOM 1508 C CA . LYS A 1 192 ? -9.904 -10.712 11.734 1.00 94.75 192 LYS A CA 1
ATOM 1509 C C . LYS A 1 192 ? -9.519 -11.618 10.570 1.00 94.75 192 LYS A C 1
ATOM 1511 O O . LYS A 1 192 ? -8.347 -11.653 10.210 1.00 94.75 192 LYS A O 1
ATOM 1516 N N . VAL A 1 193 ? -10.491 -12.294 9.958 1.00 96.31 193 VAL A N 1
ATOM 1517 C CA . VAL A 1 193 ? -10.257 -13.151 8.784 1.00 96.31 193 VAL A CA 1
ATOM 1518 C C . VAL A 1 193 ? -9.680 -12.330 7.632 1.00 96.31 193 VAL A C 1
ATOM 1520 O O . VAL A 1 193 ? -8.675 -12.727 7.049 1.00 96.31 193 VAL A O 1
ATOM 1523 N N . GLY A 1 194 ? -10.252 -11.153 7.356 1.00 95.94 194 GLY A N 1
ATOM 1524 C CA . GLY A 1 194 ? -9.734 -10.244 6.335 1.00 95.94 194 GLY A CA 1
ATOM 1525 C C . GLY A 1 194 ? -8.290 -9.808 6.601 1.00 95.94 194 GLY A C 1
ATOM 1526 O O . GLY A 1 194 ? -7.462 -9.859 5.698 1.00 95.94 194 GLY A O 1
ATOM 1527 N N . ALA A 1 195 ? -7.956 -9.440 7.842 1.00 94.81 195 ALA A N 1
ATOM 1528 C CA . ALA A 1 195 ? -6.603 -9.030 8.217 1.00 94.81 195 ALA A CA 1
ATOM 1529 C C . ALA A 1 195 ? -5.578 -10.171 8.074 1.00 94.81 195 ALA A C 1
ATOM 1531 O O . ALA A 1 195 ? -4.492 -9.946 7.543 1.00 94.81 195 ALA A O 1
ATOM 1532 N N . ILE A 1 196 ? -5.929 -11.391 8.502 1.00 94.81 196 ILE A N 1
ATOM 1533 C CA . ILE A 1 196 ? -5.083 -12.584 8.330 1.00 94.81 196 ILE A CA 1
ATOM 1534 C C . ILE A 1 196 ? -4.854 -12.853 6.841 1.00 94.81 196 ILE A C 1
ATOM 1536 O O . ILE A 1 196 ? -3.717 -13.051 6.417 1.00 94.81 196 ILE A O 1
ATOM 1540 N N . LEU A 1 197 ? -5.926 -12.827 6.043 1.00 94.44 197 LEU A N 1
ATOM 1541 C CA . LEU A 1 197 ? -5.838 -13.088 4.612 1.00 94.44 197 LEU A CA 1
ATOM 1542 C C . LEU A 1 197 ? -4.963 -12.043 3.912 1.00 94.44 197 LEU A C 1
ATOM 1544 O O . LEU A 1 197 ? -4.091 -12.425 3.134 1.00 94.44 197 LEU A O 1
ATOM 1548 N N . LYS A 1 198 ? -5.125 -10.753 4.252 1.00 92.88 198 LYS A N 1
ATOM 1549 C CA . LYS A 1 198 ? -4.296 -9.663 3.716 1.00 92.88 198 LYS A CA 1
ATOM 1550 C C . LYS A 1 198 ? -2.820 -9.927 4.007 1.00 92.88 198 LYS A C 1
ATOM 1552 O O . LYS A 1 198 ? -2.020 -9.946 3.075 1.00 92.88 198 LYS A O 1
ATOM 1557 N N . LEU A 1 199 ? -2.481 -10.221 5.265 1.00 91.50 199 LEU A N 1
ATOM 1558 C CA . LEU A 1 199 ? -1.106 -10.498 5.683 1.00 91.50 199 LEU A CA 1
ATOM 1559 C C . LEU A 1 199 ? -0.495 -11.666 4.897 1.00 91.50 199 LEU A C 1
ATOM 1561 O O . LEU A 1 199 ? 0.598 -11.536 4.356 1.00 91.50 199 LEU A O 1
ATOM 1565 N N . ILE A 1 200 ? -1.214 -12.789 4.782 1.00 89.06 200 ILE A N 1
ATOM 1566 C CA . ILE A 1 200 ? -0.754 -13.961 4.021 1.00 89.06 200 ILE A CA 1
ATOM 1567 C C . ILE A 1 200 ? -0.491 -13.578 2.562 1.00 89.06 200 ILE A C 1
ATOM 1569 O O . ILE A 1 200 ? 0.574 -13.876 2.023 1.00 89.06 200 ILE A O 1
ATOM 1573 N N . THR A 1 201 ? -1.437 -12.888 1.923 1.00 87.38 201 THR A N 1
ATOM 1574 C CA . THR A 1 201 ? -1.300 -12.494 0.516 1.00 87.38 201 THR A CA 1
ATOM 1575 C C . THR A 1 201 ? -0.174 -11.492 0.287 1.00 87.38 201 THR A C 1
ATOM 1577 O O . THR A 1 201 ? 0.498 -11.572 -0.737 1.00 87.38 201 THR A O 1
ATOM 1580 N N . GLU A 1 202 ? 0.106 -10.604 1.241 1.00 83.12 202 GLU A N 1
ATOM 1581 C CA . GLU A 1 202 ? 1.245 -9.691 1.153 1.00 83.12 202 GLU A CA 1
ATOM 1582 C C . GLU A 1 202 ? 2.584 -10.392 1.366 1.00 83.12 202 GLU A C 1
ATOM 1584 O O . GLU A 1 202 ? 3.539 -10.086 0.655 1.00 83.12 202 GLU A O 1
ATOM 1589 N N . PHE A 1 203 ? 2.667 -11.365 2.276 1.00 81.25 203 PHE A N 1
ATOM 1590 C CA . PHE A 1 203 ? 3.872 -12.181 2.443 1.00 81.25 203 PHE A CA 1
ATOM 1591 C C . PHE A 1 203 ? 4.163 -13.025 1.200 1.00 81.25 203 PHE A C 1
ATOM 1593 O O . PHE A 1 203 ? 5.307 -13.090 0.751 1.00 81.25 203 PHE A O 1
ATOM 1600 N N . ILE A 1 204 ? 3.135 -13.629 0.600 1.00 78.50 204 ILE A N 1
ATOM 1601 C CA . ILE A 1 204 ? 3.289 -14.389 -0.645 1.00 78.50 204 ILE A CA 1
ATOM 1602 C C . ILE A 1 204 ? 3.653 -13.439 -1.797 1.00 78.50 204 ILE A C 1
ATOM 1604 O O . ILE A 1 204 ? 4.612 -13.688 -2.526 1.00 78.50 204 ILE A O 1
ATOM 1608 N N . GLY A 1 205 ? 2.939 -12.319 -1.930 1.00 70.69 205 GLY A N 1
ATOM 1609 C CA . GLY A 1 205 ? 3.129 -11.359 -3.015 1.00 70.69 205 GLY A CA 1
ATOM 1610 C C . GLY A 1 205 ? 4.471 -10.625 -2.968 1.00 70.69 205 GLY A C 1
ATOM 1611 O O . GLY A 1 205 ? 5.160 -10.550 -3.982 1.00 70.69 205 GLY A O 1
ATOM 1612 N N . ARG A 1 206 ? 4.869 -10.101 -1.801 1.00 68.06 206 ARG A N 1
ATOM 1613 C CA . ARG A 1 206 ? 6.099 -9.304 -1.630 1.00 68.06 206 ARG A CA 1
ATOM 1614 C C . ARG A 1 206 ? 7.314 -10.139 -1.223 1.00 68.06 206 ARG A C 1
ATOM 1616 O O . ARG A 1 206 ? 8.422 -9.801 -1.622 1.00 68.06 206 ARG A O 1
ATOM 1623 N N . GLY A 1 207 ? 7.125 -11.207 -0.447 1.00 57.12 207 GLY A N 1
ATOM 1624 C CA . GLY A 1 207 ? 8.211 -12.064 0.041 1.00 57.12 207 GLY A CA 1
ATOM 1625 C C . GLY A 1 207 ? 8.643 -13.131 -0.967 1.00 57.12 207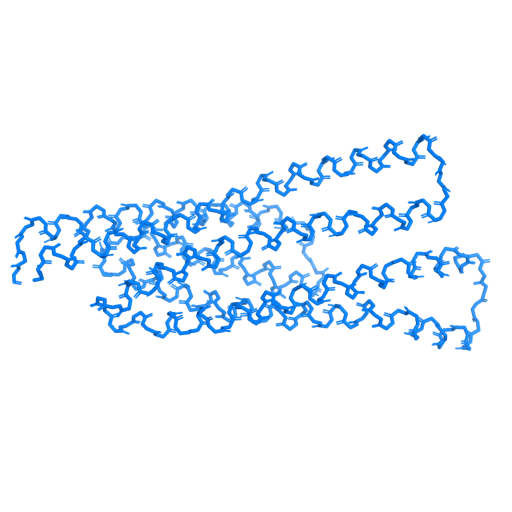 GLY A C 1
ATOM 1626 O O . GLY A 1 207 ? 9.826 -13.247 -1.271 1.00 57.12 207 GLY A O 1
ATOM 1627 N N . VAL A 1 208 ? 7.693 -13.890 -1.526 1.00 50.62 208 VAL A N 1
ATOM 1628 C CA . VAL A 1 208 ? 7.993 -14.999 -2.459 1.00 50.62 208 VAL A CA 1
ATOM 1629 C C . VAL A 1 208 ? 8.114 -14.509 -3.906 1.00 50.62 208 VAL A C 1
ATOM 1631 O O . VAL A 1 208 ? 8.926 -15.031 -4.670 1.00 50.62 208 VAL A O 1
ATOM 1634 N N . GLY A 1 209 ? 7.374 -13.457 -4.277 1.00 46.28 209 GLY A N 1
ATOM 1635 C CA . GLY A 1 209 ? 7.445 -12.830 -5.603 1.00 46.28 209 GLY A CA 1
ATOM 1636 C C . GLY A 1 209 ? 8.834 -12.291 -5.974 1.00 46.28 209 GLY A C 1
ATOM 1637 O O . GLY A 1 209 ? 9.193 -12.298 -7.149 1.00 46.28 209 GLY A O 1
ATOM 1638 N N . PHE A 1 210 ? 9.653 -11.914 -4.987 1.00 46.78 210 PHE A N 1
ATOM 1639 C CA . PHE A 1 210 ? 11.038 -11.474 -5.201 1.00 46.78 210 PHE A CA 1
ATOM 1640 C C . PHE A 1 210 ? 12.003 -12.628 -5.540 1.00 46.78 210 PHE A C 1
ATOM 1642 O O . PHE A 1 210 ? 13.053 -12.392 -6.128 1.00 46.78 210 PHE A O 1
ATOM 1649 N N . ILE A 1 211 ? 11.648 -13.877 -5.201 1.00 46.88 211 ILE A N 1
ATOM 1650 C CA . ILE A 1 211 ? 12.487 -15.084 -5.370 1.00 46.88 211 ILE A CA 1
ATOM 1651 C C . ILE A 1 211 ? 12.144 -15.836 -6.684 1.00 46.88 211 ILE A C 1
ATOM 1653 O O . ILE A 1 211 ? 12.702 -16.883 -6.993 1.00 46.88 211 ILE A O 1
ATOM 1657 N N . GLY A 1 212 ? 11.277 -15.273 -7.534 1.00 40.91 212 GLY A N 1
ATOM 1658 C CA . GLY A 1 212 ? 11.175 -15.664 -8.950 1.00 40.91 212 GLY A CA 1
ATOM 1659 C C . GLY A 1 212 ? 10.339 -16.910 -9.281 1.00 40.91 212 GLY A C 1
ATOM 1660 O O . GLY A 1 212 ? 10.286 -17.292 -10.445 1.00 40.91 212 GLY A O 1
ATOM 1661 N N . ALA A 1 213 ? 9.643 -17.531 -8.323 1.00 38.00 213 ALA A N 1
ATOM 1662 C CA . ALA A 1 213 ? 9.033 -18.853 -8.542 1.00 38.00 213 ALA A CA 1
ATOM 1663 C C . ALA A 1 213 ? 7.512 -18.891 -8.835 1.00 38.00 213 ALA A C 1
ATOM 1665 O O . ALA A 1 213 ? 6.998 -19.956 -9.164 1.00 38.00 213 ALA A O 1
ATOM 1666 N N . MET A 1 214 ? 6.751 -17.791 -8.729 1.00 45.00 214 MET A N 1
ATOM 1667 C CA . MET A 1 214 ? 5.271 -17.859 -8.768 1.00 45.00 214 MET A CA 1
ATOM 1668 C C . MET A 1 214 ? 4.584 -16.856 -9.709 1.00 45.00 214 MET A C 1
ATOM 1670 O O . MET A 1 214 ? 3.663 -16.142 -9.314 1.00 45.00 214 MET A O 1
ATOM 1674 N N . GLN A 1 215 ? 4.953 -16.836 -10.992 1.00 43.47 215 GLN A N 1
ATOM 1675 C CA . GLN A 1 215 ? 4.201 -16.053 -11.989 1.00 43.47 215 GLN A CA 1
ATOM 1676 C C . GLN A 1 215 ? 2.742 -16.537 -12.166 1.00 43.47 215 GLN A C 1
ATOM 1678 O O . GLN A 1 215 ? 1.866 -15.716 -12.431 1.00 43.47 215 GLN A O 1
ATOM 1683 N N . PHE A 1 216 ? 2.437 -17.822 -11.927 1.00 42.31 216 PHE A N 1
ATOM 1684 C CA . PHE A 1 216 ? 1.087 -18.394 -12.097 1.00 42.31 216 PHE A CA 1
ATOM 1685 C C . PHE A 1 216 ? 0.180 -18.318 -10.854 1.00 42.31 216 PHE A C 1
ATOM 1687 O O . PHE A 1 216 ? -1.040 -18.292 -10.995 1.00 42.31 216 PHE A O 1
ATOM 1694 N N . ALA A 1 217 ? 0.735 -18.206 -9.640 1.00 53.22 217 ALA A N 1
ATOM 1695 C CA . ALA A 1 217 ? -0.070 -17.966 -8.433 1.00 53.22 217 ALA A CA 1
ATOM 1696 C C . ALA A 1 217 ? -0.530 -16.498 -8.312 1.00 53.22 217 ALA A C 1
ATOM 1698 O O . ALA A 1 217 ? -1.351 -16.177 -7.456 1.00 53.22 217 ALA A O 1
ATOM 1699 N N . SER A 1 218 ? -0.025 -15.610 -9.176 1.00 66.44 218 SER A N 1
ATOM 1700 C CA . SER A 1 218 ? -0.234 -14.159 -9.118 1.00 66.44 218 SER A CA 1
ATOM 1701 C C . SER A 1 218 ? -1.709 -13.750 -9.150 1.00 66.44 218 SER A C 1
ATOM 1703 O O . SER A 1 218 ? -2.125 -12.917 -8.348 1.00 66.44 218 SER A O 1
ATOM 1705 N N . ILE A 1 219 ? -2.524 -14.376 -10.006 1.00 72.81 219 ILE A N 1
ATOM 1706 C CA . ILE A 1 219 ? -3.959 -14.067 -10.110 1.00 72.81 219 ILE A CA 1
ATOM 1707 C C . ILE A 1 219 ? -4.713 -14.580 -8.879 1.00 72.81 219 ILE A C 1
ATOM 1709 O O . ILE A 1 219 ? -5.528 -13.853 -8.316 1.00 72.81 219 ILE A O 1
ATOM 1713 N N . GLY A 1 220 ? -4.416 -15.800 -8.417 1.00 78.31 220 GLY A N 1
ATOM 1714 C CA . GLY A 1 220 ? -5.028 -16.360 -7.208 1.00 78.31 220 GLY A CA 1
ATOM 1715 C C . GLY A 1 220 ? -4.711 -15.527 -5.963 1.00 78.31 220 GLY A C 1
ATOM 1716 O O . GLY A 1 220 ? -5.613 -15.184 -5.203 1.00 78.31 220 GLY A O 1
ATOM 1717 N N . VAL A 1 221 ? -3.449 -15.122 -5.798 1.00 83.06 221 VAL A N 1
ATOM 1718 C CA . VAL A 1 221 ? -3.006 -14.232 -4.713 1.00 83.06 221 VAL A CA 1
ATOM 1719 C C . VAL A 1 221 ? -3.674 -12.859 -4.823 1.00 83.06 221 VAL A C 1
ATOM 1721 O O . VAL A 1 221 ? -4.131 -12.334 -3.810 1.00 83.06 221 VAL A O 1
ATOM 1724 N N . ALA A 1 222 ? -3.810 -12.303 -6.031 1.00 80.56 222 ALA A N 1
ATOM 1725 C CA . ALA A 1 222 ? -4.513 -11.039 -6.248 1.00 80.56 222 ALA A CA 1
ATOM 1726 C C . ALA A 1 222 ? -6.006 -11.129 -5.886 1.00 80.56 222 ALA A C 1
ATOM 1728 O O . ALA A 1 222 ? -6.524 -10.236 -5.219 1.00 80.56 222 ALA A O 1
ATOM 1729 N N . ILE A 1 223 ? -6.695 -12.214 -6.259 1.00 86.75 223 ILE A N 1
ATOM 1730 C CA . ILE A 1 223 ? -8.101 -12.443 -5.889 1.00 86.75 223 ILE A CA 1
ATOM 1731 C C . ILE A 1 223 ? -8.241 -12.558 -4.370 1.00 86.75 223 ILE A C 1
ATOM 1733 O O . ILE A 1 223 ? -9.103 -11.902 -3.787 1.00 86.75 223 ILE A O 1
ATOM 1737 N N . LEU A 1 224 ? -7.384 -13.345 -3.715 1.00 90.31 224 LEU A N 1
ATOM 1738 C CA . LEU A 1 224 ? -7.399 -13.472 -2.257 1.00 90.31 224 LEU A CA 1
ATOM 1739 C C . LEU A 1 224 ? -7.144 -12.127 -1.569 1.00 90.31 224 LEU A C 1
ATOM 1741 O O . LEU A 1 224 ? -7.807 -11.817 -0.583 1.00 90.31 224 LEU A O 1
ATOM 1745 N N . TYR A 1 225 ? -6.249 -11.303 -2.112 1.00 90.12 225 TYR A N 1
ATOM 1746 C CA . TYR A 1 225 ? -5.985 -9.963 -1.597 1.00 90.12 225 TYR A CA 1
ATOM 1747 C C . TYR A 1 225 ? -7.202 -9.038 -1.771 1.00 90.12 225 TYR A C 1
ATOM 1749 O O . TYR A 1 225 ? -7.589 -8.353 -0.827 1.00 90.12 225 TYR A O 1
ATOM 1757 N N . ILE A 1 226 ? -7.890 -9.078 -2.919 1.00 92.38 226 ILE A N 1
ATOM 1758 C CA . ILE A 1 226 ? -9.153 -8.344 -3.131 1.00 92.38 226 ILE A CA 1
ATOM 1759 C C . ILE A 1 226 ? -10.207 -8.773 -2.105 1.00 92.38 226 ILE A C 1
ATOM 1761 O O . ILE A 1 226 ? -10.832 -7.925 -1.465 1.00 92.38 226 ILE A O 1
ATOM 1765 N N . VAL A 1 227 ? -10.388 -10.083 -1.914 1.00 95.19 227 VAL A N 1
ATOM 1766 C CA . VAL A 1 227 ? -11.321 -10.625 -0.916 1.00 95.19 227 VAL A CA 1
ATOM 1767 C C . VAL A 1 227 ? -10.938 -10.142 0.483 1.00 95.19 227 VAL A C 1
ATOM 1769 O O . VAL A 1 227 ? -11.804 -9.672 1.218 1.00 95.19 227 VAL A O 1
ATOM 1772 N N . ALA A 1 228 ? -9.652 -10.170 0.837 1.00 95.69 228 ALA A N 1
ATOM 1773 C CA . ALA A 1 228 ? -9.161 -9.670 2.116 1.00 95.69 228 ALA A CA 1
ATOM 1774 C C . ALA A 1 228 ? -9.537 -8.200 2.341 1.00 95.69 228 ALA A C 1
ATOM 1776 O O . ALA A 1 228 ? -10.104 -7.862 3.382 1.00 95.69 228 ALA A O 1
ATOM 1777 N N . LEU A 1 229 ? -9.291 -7.336 1.353 1.00 96.00 229 LEU A N 1
ATOM 1778 C CA . LEU A 1 229 ? -9.628 -5.913 1.422 1.00 96.00 229 LEU A CA 1
ATOM 1779 C C . LEU A 1 229 ? -11.138 -5.684 1.565 1.00 96.00 229 LEU A C 1
ATOM 1781 O O . LEU A 1 229 ? -11.551 -4.843 2.365 1.00 96.00 229 LEU A O 1
ATOM 1785 N N . ILE A 1 230 ? -11.973 -6.453 0.858 1.00 97.06 230 ILE A N 1
ATOM 1786 C CA . ILE A 1 230 ? -13.437 -6.388 0.998 1.00 97.06 230 ILE A CA 1
ATOM 1787 C C . ILE A 1 230 ? -13.859 -6.769 2.422 1.00 97.06 230 ILE A C 1
ATOM 1789 O O . ILE A 1 230 ? -14.640 -6.047 3.046 1.00 97.06 230 ILE A O 1
ATOM 1793 N N . LEU A 1 231 ? -13.321 -7.865 2.967 1.00 97.81 231 LEU A N 1
ATOM 1794 C CA . LEU A 1 231 ? -13.628 -8.310 4.328 1.00 97.81 231 LEU A CA 1
ATOM 1795 C C . LEU A 1 231 ? -13.194 -7.271 5.370 1.00 97.81 231 LEU A C 1
ATOM 1797 O O . LEU A 1 231 ? -13.970 -6.952 6.271 1.00 97.81 231 LEU A O 1
ATOM 1801 N N . ILE A 1 232 ? -12.005 -6.677 5.226 1.00 97.81 232 ILE A N 1
ATOM 1802 C CA . ILE A 1 232 ? -11.536 -5.598 6.108 1.00 97.81 232 ILE A CA 1
ATOM 1803 C C . ILE A 1 232 ? -12.451 -4.373 5.987 1.00 97.81 232 ILE A C 1
ATOM 1805 O O . ILE A 1 232 ? -12.861 -3.807 7.001 1.00 97.81 232 ILE A O 1
ATOM 1809 N N . TYR A 1 233 ? -12.820 -3.973 4.768 1.00 97.88 233 TYR A N 1
ATOM 1810 C CA . TYR A 1 233 ? -13.693 -2.824 4.525 1.00 97.88 233 TYR A CA 1
ATOM 1811 C C . TYR A 1 233 ? -15.072 -2.992 5.182 1.00 97.88 233 TYR A C 1
ATOM 1813 O O . TYR A 1 233 ? -15.566 -2.067 5.840 1.00 97.88 233 TYR A O 1
ATOM 1821 N N . LEU A 1 234 ? -15.684 -4.171 5.033 1.00 97.31 234 LEU A N 1
ATOM 1822 C CA . LEU A 1 234 ? -16.952 -4.521 5.679 1.00 97.31 234 LEU A CA 1
ATOM 1823 C C . LEU A 1 234 ? -16.793 -4.617 7.201 1.00 97.31 234 LEU A C 1
ATOM 1825 O O . LEU A 1 234 ? -17.606 -4.067 7.944 1.00 97.31 234 LEU A O 1
ATOM 1829 N N . GLY A 1 235 ? -15.715 -5.250 7.662 1.00 96.75 235 GLY A N 1
ATOM 1830 C CA . GLY A 1 235 ? -15.376 -5.406 9.070 1.00 96.75 235 GLY A CA 1
ATOM 1831 C C . GLY A 1 235 ? -15.241 -4.067 9.796 1.00 96.75 235 GLY A C 1
ATOM 1832 O O . GLY A 1 235 ? -15.888 -3.862 10.819 1.00 96.75 235 GLY A O 1
ATOM 1833 N N . LEU A 1 236 ? -14.502 -3.112 9.225 1.00 97.25 236 LEU A N 1
ATOM 1834 C CA . LEU A 1 236 ? -14.398 -1.746 9.749 1.00 97.25 236 LEU A CA 1
ATOM 1835 C C . LEU A 1 236 ? -15.752 -1.023 9.749 1.00 97.25 236 LEU A C 1
ATOM 1837 O O . LEU A 1 236 ? -16.053 -0.282 10.683 1.00 97.25 236 LEU A O 1
ATOM 1841 N N . GLY A 1 237 ? -16.594 -1.255 8.735 1.00 95.56 237 GLY A N 1
ATOM 1842 C CA . GLY A 1 237 ? -17.965 -0.742 8.700 1.00 95.56 237 GLY A CA 1
ATOM 1843 C C . GLY A 1 237 ? -18.824 -1.258 9.859 1.00 95.56 237 GLY A C 1
ATOM 1844 O O . GLY A 1 237 ? -19.554 -0.480 10.473 1.00 95.56 237 GLY A O 1
ATOM 1845 N N . ASN A 1 238 ? -18.695 -2.538 10.205 1.00 96.19 238 ASN A N 1
ATOM 1846 C CA . ASN A 1 238 ? -19.363 -3.123 11.367 1.00 96.19 238 ASN A CA 1
ATOM 1847 C C . ASN A 1 238 ? -18.788 -2.582 12.686 1.00 96.19 238 ASN A C 1
ATOM 1849 O O . ASN A 1 238 ? -19.557 -2.295 13.602 1.00 96.19 238 ASN A O 1
ATOM 1853 N N . SER A 1 239 ? -17.470 -2.354 12.768 1.00 94.31 239 SER A N 1
ATOM 1854 C CA . SER A 1 239 ? -16.831 -1.760 13.954 1.00 94.31 239 SER A CA 1
ATOM 1855 C C . SER A 1 239 ? -17.369 -0.362 14.221 1.00 94.31 239 SER A C 1
ATOM 1857 O O . SER A 1 239 ? -17.629 -0.009 15.365 1.00 94.31 239 SER A O 1
ATOM 1859 N N . MET A 1 240 ? -17.586 0.428 13.164 1.00 94.38 240 MET A N 1
ATOM 1860 C CA . MET A 1 240 ? -18.172 1.763 13.282 1.00 94.38 240 MET A CA 1
ATOM 1861 C C . MET A 1 240 ? -19.587 1.724 13.862 1.00 94.38 240 MET A C 1
ATOM 1863 O O . MET A 1 240 ? -19.902 2.554 14.709 1.00 94.38 240 MET A O 1
ATOM 1867 N N . LYS A 1 241 ? -20.431 0.783 13.415 1.00 92.19 241 LYS A N 1
ATOM 1868 C CA . LYS A 1 241 ? -21.801 0.634 13.933 1.00 92.19 241 LYS A CA 1
ATOM 1869 C C . LYS A 1 241 ? -21.783 0.317 15.427 1.00 92.19 241 LYS A C 1
ATOM 1871 O O . LYS A 1 241 ? -22.371 1.060 16.203 1.00 92.19 241 LYS A O 1
ATOM 1876 N N . LYS A 1 242 ? -20.996 -0.684 15.834 1.00 90.94 242 LYS A N 1
ATOM 1877 C CA . LYS A 1 242 ? -20.848 -1.058 17.250 1.00 90.94 242 LYS A CA 1
ATOM 1878 C C . LYS A 1 242 ? -20.257 0.069 18.102 1.00 90.94 242 LYS A C 1
ATOM 1880 O O . LYS A 1 242 ? -20.718 0.308 19.211 1.00 90.94 242 LYS A O 1
ATOM 1885 N N . ALA A 1 243 ? -19.263 0.797 17.592 1.00 87.31 243 ALA A N 1
ATOM 1886 C CA . ALA A 1 243 ? -18.699 1.951 18.292 1.00 87.31 243 ALA A CA 1
ATOM 1887 C C . ALA A 1 243 ? -19.735 3.071 18.503 1.00 87.31 243 ALA A C 1
ATOM 1889 O O . ALA A 1 243 ? -19.755 3.689 19.566 1.00 87.31 243 ALA A O 1
ATOM 1890 N N . ALA A 1 244 ? -20.607 3.312 17.519 1.00 86.62 244 ALA A N 1
ATOM 1891 C CA . ALA A 1 244 ? -21.690 4.285 17.633 1.00 86.62 244 ALA A CA 1
ATOM 1892 C C . ALA A 1 244 ? -22.778 3.832 18.623 1.00 86.62 244 ALA A C 1
ATOM 1894 O O . ALA A 1 244 ? -23.245 4.645 19.412 1.00 86.62 244 ALA A O 1
ATOM 1895 N N . GLU A 1 245 ? -23.141 2.547 18.622 1.00 86.06 245 GLU A N 1
ATOM 1896 C CA . GLU A 1 245 ? -24.105 1.961 19.567 1.00 86.06 245 GLU A CA 1
ATOM 1897 C C . GLU A 1 245 ? -23.631 2.098 21.021 1.00 86.06 245 GLU A C 1
ATOM 1899 O O . GLU A 1 245 ? -24.385 2.554 21.878 1.00 86.06 245 GLU A O 1
ATOM 1904 N N . ILE A 1 246 ? -22.357 1.789 21.288 1.00 80.75 246 ILE A N 1
ATOM 1905 C CA . ILE A 1 246 ? -21.750 1.946 22.620 1.00 80.75 246 ILE A CA 1
ATOM 1906 C C . ILE A 1 246 ? -21.746 3.420 23.053 1.00 80.75 246 ILE A C 1
ATOM 1908 O O . ILE A 1 246 ? -22.007 3.719 24.216 1.00 80.75 246 ILE A O 1
ATOM 1912 N N . GLY A 1 247 ? -21.480 4.344 22.124 1.00 73.00 247 GLY A N 1
ATOM 1913 C CA . GLY A 1 247 ? -21.529 5.785 22.391 1.00 73.00 247 GLY A CA 1
ATOM 1914 C C . GLY A 1 247 ? -22.938 6.324 22.650 1.00 73.00 247 GLY A C 1
ATOM 1915 O O . GLY A 1 247 ? -23.112 7.204 23.489 1.00 73.00 247 GLY A O 1
ATOM 1916 N N . ALA A 1 248 ? -23.946 5.792 21.955 1.00 69.44 248 ALA A N 1
ATOM 1917 C CA . ALA A 1 248 ? -25.345 6.183 22.117 1.00 69.44 248 ALA A CA 1
ATOM 1918 C C . ALA A 1 248 ? -25.964 5.644 23.418 1.00 69.44 248 ALA A C 1
ATOM 1920 O O . ALA A 1 248 ? -26.856 6.274 23.977 1.00 69.44 248 ALA A O 1
ATOM 1921 N N . ALA A 1 249 ? -25.468 4.511 23.923 1.00 66.44 249 ALA A N 1
ATOM 1922 C CA . ALA A 1 249 ? -25.927 3.895 25.167 1.00 66.44 249 ALA A CA 1
ATOM 1923 C C . ALA A 1 249 ? -25.428 4.601 26.450 1.00 66.44 249 ALA A C 1
ATOM 1925 O O . ALA A 1 249 ? -25.643 4.090 27.544 1.00 66.44 249 ALA A O 1
ATOM 1926 N N . GLY A 1 250 ? -24.751 5.752 26.345 1.00 52.03 250 GLY A N 1
ATOM 1927 C CA . GLY A 1 250 ? -24.334 6.569 27.494 1.00 52.03 250 GLY A CA 1
ATOM 1928 C C . GLY A 1 250 ? -23.104 6.070 28.260 1.00 52.03 250 GLY A C 1
ATOM 1929 O O . GLY A 1 250 ? -22.554 6.835 29.040 1.00 52.03 250 GLY A O 1
ATOM 1930 N N . GLY A 1 251 ? -22.619 4.855 27.987 1.00 44.56 251 GLY A N 1
ATOM 1931 C CA . GLY A 1 251 ? -21.456 4.257 28.644 1.00 44.56 251 GLY A CA 1
ATOM 1932 C C . GLY A 1 251 ? -21.698 3.929 30.122 1.00 44.56 251 GLY A C 1
ATOM 1933 O O . GLY A 1 251 ? -22.132 4.771 30.897 1.00 44.56 251 GLY A O 1
ATOM 1934 N N . ILE A 1 252 ? -21.380 2.695 30.514 1.00 41.38 252 ILE A N 1
ATOM 1935 C CA . ILE A 1 252 ? -21.102 2.357 31.919 1.00 41.38 252 ILE A CA 1
ATOM 1936 C C . ILE A 1 252 ? -19.964 3.258 32.427 1.00 41.38 252 ILE A C 1
ATOM 1938 O O . ILE A 1 252 ? -19.050 3.558 31.610 1.00 41.38 252 ILE A O 1
#

Secondary structure (DSSP, 8-state):
--HHHHHHHHHHHHHHHHHHHHHHHHHHHHHHHHHHHHHHHHHHHHHH---HHHHHHHHHHHHHHHHHHHHHHHHHHHHHHHHHHHHHHHH-GGGHHHHHHHHHHHHHHHHHHHHHHHHHHHHHHHHHHHHHHHTTSPPPHHHHHHHHHHHHHHHHHHHHHHHHHHHHHHHHHHHHHHHHHHHHHHT-HHHHHHHHHHHHHHIIIIIIGGGT--TTTHHHHHHHHHHHHHHHHHHHHHHHHHHHHHHHTT--